Protein AF-A0A7K2YV51-F1 (afdb_monomer)

Foldseek 3Di:
DDDPDDDCVVVLVVVQVVLVVVVVVCVVVVVVVVVVVVVVLVVLLVPPDPVLSVVLVVLVVVLVLLLCCLVPQAQAQQLVVLEWAQFSPVLVSQQSVQLSVQSSPDPDDPVSPPDDGVCVVPPDNSVVRSVVRQVSCSHPRPDDRGHYDYQVCRQVNGVLVSLVVLLVVVVDALQVLLVVLVVDDDPVVLVSSLSNNVSRLLNLLVVLVQWGWHQDSNPGIFIAGPVRDTDPVVVLSCCCRVVVDNPVVCVVCVVSPHHHDADQDPVRDGD

Nearest PDB structures (foldseek):
  8e73-assembly1_2M  TM=2.196E-01  e=4.721E+00  Vigna radiata

Mean predicted aligned error: 14.04 Å

Solvent-accessible surface area (backbone atoms only — not comparable to full-atom values): 15274 Å² total; per-residue (Å²): 134,85,81,72,89,73,86,61,64,65,63,54,52,52,50,36,53,49,48,52,48,47,49,56,67,23,48,63,46,46,54,43,43,50,48,49,47,50,48,48,51,46,63,64,33,66,84,41,58,76,68,62,33,50,54,55,52,52,49,54,49,49,44,50,51,50,51,52,45,44,46,63,56,47,39,46,61,23,24,78,71,43,26,29,53,41,57,70,52,50,47,58,47,44,30,50,53,43,50,56,54,48,68,73,73,53,98,51,81,84,70,70,76,77,62,81,51,62,40,72,68,41,92,49,54,65,64,50,19,32,47,51,23,52,49,50,43,58,69,71,38,67,84,71,88,49,43,75,37,51,77,91,50,34,26,72,73,33,50,46,53,50,28,50,52,46,22,57,76,65,70,55,53,68,67,52,45,58,54,49,54,78,70,61,89,50,77,74,59,48,57,59,48,43,56,35,44,49,18,34,49,50,48,56,43,41,74,60,70,58,34,42,65,37,78,38,94,89,80,22,77,37,44,20,41,90,86,65,52,71,53,72,55,66,62,36,43,48,34,30,60,79,69,65,45,43,62,68,38,48,55,52,37,46,74,66,70,44,88,66,79,77,70,65,43,98,82,70,48,74,128

Secondary structure (DSSP, 8-state):
---PPP--HHHHHHHHHHHHHHHHHTHHHHHHHHHHHHHHHHHHHTTS-HHHHHHHHHHHHHHHHHHHHIIIIIIHHHHHTTEEES---HHHHHHHHHHHHHHTT-SSGGGTTSSPPGGGG-SSHHHHHHHHHHHHHHHH--SSPPEEE-TTTHIIIIIHHHHHHHHHHHT--HHHHHHHHTT---HHHHHHHHHHHHHHHHHHHHHTTSEEEEEETTTEEEEEETT-PEE-HHHHHHHHHTS---HHHHHHHHHTT---PPP--TTS---

pLDDT: mean 70.41, std 18.39, range [34.16, 96.19]

Structure (mmCIF, N/CA/C/O backbone):
data_AF-A0A7K2YV51-F1
#
_entry.id   AF-A0A7K2YV51-F1
#
loop_
_atom_site.group_PDB
_atom_site.id
_atom_site.type_symbol
_atom_site.label_atom_id
_atom_site.label_alt_id
_atom_site.label_com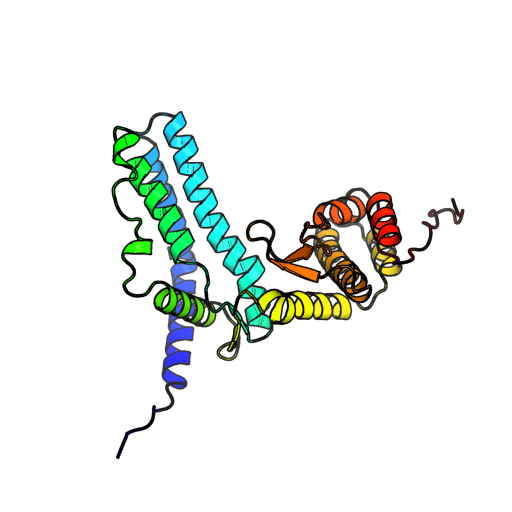p_id
_atom_site.label_asym_id
_atom_site.label_entity_id
_atom_site.label_seq_id
_atom_site.pdbx_PDB_ins_code
_atom_site.Cartn_x
_atom_site.Cartn_y
_atom_site.Cartn_z
_atom_site.occupancy
_atom_site.B_iso_or_equiv
_atom_site.auth_seq_id
_atom_site.auth_comp_id
_atom_site.auth_asym_id
_atom_site.auth_atom_id
_atom_site.pdbx_PDB_model_num
ATOM 1 N N . ARG A 1 1 ? 11.588 -36.076 -29.081 1.00 35.84 1 ARG A N 1
ATOM 2 C CA . ARG A 1 1 ? 11.799 -36.007 -27.614 1.00 35.84 1 ARG A CA 1
ATOM 3 C C . ARG A 1 1 ? 12.065 -34.548 -27.272 1.00 35.84 1 ARG A C 1
ATOM 5 O O . ARG A 1 1 ? 13.150 -34.080 -27.584 1.00 35.84 1 ARG A O 1
ATOM 12 N N . SER A 1 2 ? 11.070 -33.819 -26.761 1.00 34.16 2 SER A N 1
ATOM 13 C CA . SER A 1 2 ? 11.296 -32.465 -26.249 1.00 34.16 2 SER A CA 1
ATOM 14 C C . SER A 1 2 ? 12.070 -32.572 -24.935 1.00 34.16 2 SER A C 1
ATOM 16 O O . SER A 1 2 ? 11.749 -33.392 -24.074 1.00 34.16 2 SER A O 1
ATOM 18 N N . LEU A 1 3 ? 13.144 -31.799 -24.819 1.00 41.19 3 LEU A N 1
ATOM 19 C CA . LEU A 1 3 ? 13.847 -31.602 -23.560 1.00 41.19 3 LEU A CA 1
ATOM 20 C C . LEU A 1 3 ? 13.002 -30.613 -22.752 1.00 41.19 3 LEU A C 1
ATOM 22 O O . LEU A 1 3 ? 12.882 -29.450 -23.130 1.00 41.19 3 LEU A O 1
ATOM 26 N N . GLY A 1 4 ? 12.345 -31.095 -21.696 1.00 43.78 4 GLY A N 1
ATOM 27 C CA . GLY A 1 4 ? 11.641 -30.232 -20.748 1.00 43.78 4 GLY A CA 1
ATOM 28 C C . GLY A 1 4 ? 12.613 -29.285 -20.024 1.00 43.78 4 GLY A C 1
ATOM 29 O O . GLY A 1 4 ? 13.813 -29.569 -19.967 1.00 43.78 4 GLY A O 1
ATOM 30 N N . PRO A 1 5 ? 12.127 -28.160 -19.472 1.00 44.25 5 PRO A N 1
ATOM 31 C CA . PRO A 1 5 ? 12.981 -27.184 -18.808 1.00 44.25 5 PRO A CA 1
ATOM 32 C C . PRO A 1 5 ? 13.685 -27.802 -17.589 1.00 44.25 5 PRO A C 1
ATOM 34 O O . PRO A 1 5 ? 13.054 -28.296 -16.656 1.00 44.25 5 PRO A O 1
ATOM 37 N N . VAL A 1 6 ? 15.018 -27.764 -17.617 1.00 51.25 6 VAL A N 1
ATOM 38 C CA . VAL A 1 6 ? 15.919 -28.194 -16.536 1.00 51.25 6 VAL A CA 1
ATOM 39 C C . VAL A 1 6 ? 15.762 -27.245 -15.331 1.00 51.25 6 VAL A C 1
ATOM 41 O O . VAL A 1 6 ? 15.610 -26.036 -15.525 1.00 51.25 6 VAL A O 1
ATOM 44 N N . PRO A 1 7 ? 15.799 -27.726 -14.073 1.00 43.78 7 PRO A N 1
ATOM 45 C CA . PRO A 1 7 ? 15.551 -26.880 -12.908 1.00 43.78 7 PRO A CA 1
ATOM 46 C C . PRO A 1 7 ? 16.703 -25.884 -12.659 1.00 43.78 7 PRO A C 1
ATOM 48 O O . PRO A 1 7 ? 17.713 -26.217 -12.049 1.00 43.78 7 PRO A O 1
ATOM 51 N N . LEU A 1 8 ? 16.513 -24.616 -13.045 1.00 45.62 8 LEU A N 1
ATOM 52 C CA . LEU A 1 8 ? 17.444 -23.479 -12.855 1.00 45.62 8 LEU A CA 1
ATOM 53 C C . LEU A 1 8 ? 17.578 -22.980 -11.395 1.00 45.62 8 LEU A C 1
ATOM 55 O O . LEU A 1 8 ? 18.049 -21.871 -11.136 1.00 45.62 8 LEU A O 1
ATOM 59 N N . ARG A 1 9 ? 17.155 -23.776 -10.408 1.00 45.72 9 ARG A N 1
ATOM 60 C CA . ARG A 1 9 ? 17.111 -23.382 -8.988 1.00 45.72 9 ARG A CA 1
ATOM 61 C C . ARG A 1 9 ? 18.477 -22.992 -8.382 1.00 45.72 9 ARG A C 1
ATOM 63 O O . ARG A 1 9 ? 18.494 -22.008 -7.643 1.00 45.72 9 ARG A O 1
ATOM 70 N N . PRO A 1 10 ? 19.610 -23.670 -8.668 1.00 40.84 10 PRO A N 1
ATOM 71 C CA . PRO A 1 10 ? 20.904 -23.259 -8.116 1.00 40.84 10 PRO A CA 1
ATOM 72 C C . PRO A 1 10 ? 21.454 -21.996 -8.796 1.00 40.84 10 PRO A C 1
ATOM 74 O O . PRO A 1 10 ? 21.959 -21.113 -8.107 1.00 40.84 10 PRO A O 1
ATOM 77 N N . ALA A 1 11 ? 21.257 -21.845 -10.112 1.00 45.78 11 ALA A N 1
ATOM 78 C CA . ALA A 1 11 ? 21.686 -20.663 -10.865 1.00 45.78 11 ALA A CA 1
ATOM 79 C C . ALA A 1 11 ? 20.990 -19.376 -10.384 1.00 45.78 11 ALA A C 1
ATOM 81 O O . ALA A 1 11 ? 21.639 -18.342 -10.259 1.00 45.78 11 ALA A O 1
ATOM 82 N N . ARG A 1 12 ? 19.700 -19.455 -10.015 1.00 46.69 12 ARG A N 1
ATOM 83 C CA . ARG A 1 12 ? 18.944 -18.324 -9.439 1.00 46.69 12 ARG A CA 1
ATOM 84 C C . ARG A 1 12 ? 19.373 -17.941 -8.016 1.00 46.69 12 ARG A C 1
ATOM 86 O O . ARG A 1 12 ? 19.283 -16.778 -7.640 1.00 46.69 12 ARG A O 1
ATOM 93 N N . ARG A 1 13 ? 19.834 -18.899 -7.202 1.00 50.28 13 ARG A N 1
ATOM 94 C CA . ARG A 1 13 ? 20.368 -18.605 -5.855 1.00 50.28 13 ARG A CA 1
ATOM 95 C C . ARG A 1 13 ? 21.738 -17.942 -5.931 1.00 50.28 13 ARG A C 1
ATOM 97 O O . ARG A 1 13 ? 21.979 -16.983 -5.207 1.00 50.28 13 ARG A O 1
ATOM 104 N N . VAL A 1 14 ? 22.593 -18.420 -6.836 1.00 50.25 14 VAL A N 1
ATOM 105 C CA . VAL A 1 14 ? 23.898 -17.808 -7.115 1.00 50.25 14 VAL A CA 1
ATOM 106 C C . VAL A 1 14 ? 23.714 -16.406 -7.694 1.00 50.25 14 VAL A C 1
ATOM 108 O O . VAL A 1 14 ? 24.365 -15.484 -7.220 1.00 50.25 14 VAL A O 1
ATOM 111 N N . SER A 1 15 ? 22.766 -16.199 -8.617 1.00 57.53 15 SER A N 1
ATOM 112 C CA . SER A 1 15 ? 22.478 -14.865 -9.158 1.00 57.53 15 SER A CA 1
ATOM 113 C C . SER A 1 15 ? 21.892 -13.914 -8.116 1.00 57.53 15 SER A C 1
ATOM 115 O O . SER A 1 15 ? 22.217 -12.738 -8.141 1.00 57.53 15 SER A O 1
ATOM 117 N N . ARG A 1 16 ? 21.066 -14.396 -7.177 1.00 52.44 16 ARG A N 1
ATOM 118 C CA . ARG A 1 16 ? 20.508 -13.576 -6.091 1.00 52.44 16 ARG A CA 1
ATOM 119 C C . ARG A 1 16 ? 21.551 -13.195 -5.045 1.00 52.44 16 ARG A C 1
ATOM 121 O O . ARG A 1 16 ? 21.584 -12.047 -4.624 1.00 52.44 16 ARG A O 1
ATOM 128 N N . ALA A 1 17 ? 22.400 -14.135 -4.632 1.00 56.84 17 ALA A N 1
ATOM 129 C CA . ALA A 1 17 ? 23.511 -13.841 -3.731 1.00 56.84 17 ALA A CA 1
ATOM 130 C C . ALA A 1 17 ? 24.497 -12.873 -4.396 1.00 56.84 17 ALA A C 1
ATOM 132 O O . ALA A 1 17 ? 24.872 -11.885 -3.782 1.00 56.84 17 ALA A O 1
ATOM 133 N N . PHE A 1 18 ? 24.819 -13.091 -5.673 1.00 56.78 18 PHE A N 1
ATOM 134 C CA . PHE A 1 18 ? 25.661 -12.198 -6.464 1.00 56.78 18 PHE A CA 1
ATOM 135 C C . PHE A 1 18 ? 25.018 -10.824 -6.693 1.00 56.78 18 PHE A C 1
ATOM 137 O O . PHE A 1 18 ? 25.710 -9.826 -6.580 1.00 56.78 18 PHE A O 1
ATOM 144 N N . ALA A 1 19 ? 23.706 -10.737 -6.933 1.00 54.66 19 ALA A N 1
ATOM 145 C CA . ALA A 1 19 ? 22.983 -9.471 -7.069 1.00 54.66 19 ALA A CA 1
ATOM 146 C C . ALA A 1 19 ? 22.858 -8.723 -5.736 1.00 54.66 19 ALA A C 1
ATOM 148 O O . ALA A 1 19 ? 23.056 -7.521 -5.722 1.00 54.66 19 ALA A O 1
ATOM 149 N N . ARG A 1 20 ? 22.602 -9.401 -4.606 1.00 56.69 20 ARG A N 1
ATOM 150 C CA . ARG A 1 20 ? 22.621 -8.777 -3.266 1.00 56.69 20 ARG A CA 1
ATOM 151 C C . ARG A 1 20 ? 24.028 -8.384 -2.837 1.00 56.69 20 ARG A C 1
ATOM 153 O O . ARG A 1 20 ? 24.190 -7.392 -2.144 1.00 56.69 20 ARG A O 1
ATOM 160 N N . GLN A 1 21 ? 25.040 -9.139 -3.249 1.00 58.88 21 GLN A N 1
ATOM 161 C CA . GLN A 1 21 ? 26.439 -8.825 -2.989 1.00 58.88 21 GLN A CA 1
ATOM 162 C C . GLN A 1 21 ? 26.922 -7.685 -3.885 1.00 58.88 21 GLN A C 1
ATOM 164 O O . GLN A 1 21 ? 27.603 -6.804 -3.385 1.00 58.88 21 GLN A O 1
ATOM 169 N N . LEU A 1 22 ? 26.510 -7.632 -5.155 1.00 53.19 22 LEU A N 1
ATOM 170 C CA . LEU A 1 22 ? 26.688 -6.464 -6.013 1.00 53.19 22 LEU A CA 1
ATOM 171 C C . LEU A 1 22 ? 25.931 -5.273 -5.446 1.00 53.19 22 LEU A C 1
ATOM 173 O O . LEU A 1 22 ? 26.554 -4.251 -5.281 1.00 53.19 22 LEU A O 1
ATOM 177 N N . LEU A 1 23 ? 24.664 -5.397 -5.047 1.00 54.06 23 LEU A N 1
ATOM 178 C CA . LEU A 1 23 ? 23.907 -4.315 -4.410 1.00 54.06 23 LEU A CA 1
ATOM 179 C C . LEU A 1 23 ? 24.502 -3.894 -3.069 1.00 54.06 23 LEU A C 1
ATOM 181 O O . LEU A 1 23 ? 24.442 -2.721 -2.767 1.00 54.06 23 LEU A O 1
ATOM 185 N N . GLY A 1 24 ? 25.117 -4.799 -2.304 1.00 56.28 24 GLY A N 1
ATOM 186 C CA . GLY A 1 24 ? 25.856 -4.508 -1.070 1.00 56.28 24 GLY A CA 1
ATOM 187 C C . GLY A 1 24 ? 27.189 -3.795 -1.324 1.00 56.28 24 GLY A C 1
ATOM 188 O O . GLY A 1 24 ? 27.501 -2.804 -0.671 1.00 56.28 24 GLY A O 1
ATOM 189 N N . LEU A 1 25 ? 27.952 -4.243 -2.326 1.00 48.34 25 LEU A N 1
ATOM 190 C CA . LEU A 1 25 ? 29.148 -3.559 -2.847 1.00 48.34 25 LEU A CA 1
ATOM 191 C C . LEU A 1 25 ? 28.785 -2.243 -3.552 1.00 48.34 25 LEU A C 1
ATOM 193 O O . LEU A 1 25 ? 29.591 -1.314 -3.635 1.00 48.34 25 LEU A O 1
ATOM 197 N N . CYS A 1 26 ? 27.545 -2.160 -4.015 1.00 41.69 26 CYS A N 1
ATOM 198 C CA . CYS A 1 26 ? 26.887 -0.999 -4.552 1.00 41.69 26 CYS A CA 1
ATOM 199 C C . CYS A 1 26 ? 26.001 -0.310 -3.517 1.00 41.69 26 CYS A C 1
ATOM 201 O O . CYS A 1 26 ? 25.264 0.553 -3.929 1.00 41.69 26 CYS A O 1
ATOM 203 N N . VAL A 1 27 ? 26.053 -0.572 -2.207 1.00 43.81 27 VAL A N 1
ATOM 204 C CA . VAL A 1 27 ? 25.430 0.378 -1.263 1.00 43.81 27 VAL A CA 1
ATOM 205 C C . VAL A 1 27 ? 26.270 1.649 -1.321 1.00 43.81 27 VAL A C 1
ATOM 207 O O . VAL A 1 27 ? 25.753 2.713 -1.625 1.00 43.81 27 VAL A O 1
ATOM 210 N N . GLY A 1 28 ? 27.599 1.489 -1.296 1.00 42.84 28 GLY A N 1
ATOM 211 C CA . GLY A 1 28 ? 28.528 2.554 -1.659 1.00 42.84 28 GLY A CA 1
ATOM 212 C C . GLY A 1 28 ? 28.394 3.020 -3.115 1.00 42.84 28 GLY A C 1
ATOM 213 O O . GLY A 1 28 ? 28.482 4.214 -3.348 1.00 42.84 28 GLY A O 1
ATOM 214 N N . HIS A 1 29 ? 28.146 2.135 -4.099 1.00 38.91 29 HIS A N 1
ATOM 215 C CA . HIS A 1 29 ? 27.992 2.539 -5.515 1.00 38.91 29 HIS A CA 1
ATOM 216 C C . HIS A 1 29 ? 26.604 3.045 -5.923 1.00 38.91 29 HIS A C 1
ATOM 218 O O . HIS A 1 29 ? 26.527 3.671 -6.958 1.00 38.91 29 HIS A O 1
ATOM 224 N N . ALA A 1 30 ? 25.530 2.790 -5.185 1.00 38.88 30 ALA A N 1
ATOM 225 C CA . ALA A 1 30 ? 24.173 3.277 -5.418 1.00 38.88 30 ALA A CA 1
ATOM 226 C C . ALA A 1 30 ? 23.987 4.584 -4.664 1.00 38.88 30 ALA A C 1
ATOM 228 O O . ALA A 1 30 ? 23.423 5.491 -5.242 1.00 38.88 30 ALA A O 1
ATOM 229 N N . GLU A 1 31 ? 24.589 4.740 -3.481 1.00 40.84 31 GLU A N 1
ATOM 230 C CA . GLU A 1 31 ? 24.811 6.056 -2.878 1.00 40.84 31 GLU A CA 1
ATOM 231 C C . GLU A 1 31 ? 25.793 6.885 -3.719 1.00 40.84 31 GLU A C 1
ATOM 233 O O . GLU A 1 31 ? 25.566 8.072 -3.902 1.00 40.84 31 GLU A O 1
ATOM 238 N N . LEU A 1 32 ? 26.856 6.299 -4.300 1.00 38.66 32 LEU A N 1
ATOM 239 C CA . LEU A 1 32 ? 27.701 6.995 -5.285 1.00 38.66 32 LEU A CA 1
ATOM 240 C C . LEU A 1 32 ? 26.980 7.192 -6.617 1.00 38.66 32 LEU A C 1
ATOM 242 O O . LEU A 1 32 ? 27.223 8.201 -7.242 1.00 38.66 32 LEU A O 1
ATOM 246 N N . MET A 1 33 ? 26.111 6.297 -7.085 1.00 39.38 33 MET A N 1
ATOM 247 C CA . MET A 1 33 ? 25.368 6.486 -8.336 1.00 39.38 33 MET A CA 1
ATOM 248 C C . MET A 1 33 ? 24.275 7.526 -8.126 1.00 39.38 33 MET A C 1
ATOM 250 O O . MET A 1 33 ? 24.114 8.375 -8.979 1.00 39.38 33 MET A O 1
ATOM 254 N N . GLU A 1 34 ? 23.591 7.544 -6.985 1.00 41.81 34 GLU A N 1
ATOM 255 C CA . GLU A 1 34 ? 22.703 8.627 -6.560 1.00 41.81 34 GLU A CA 1
ATOM 256 C C . GLU A 1 34 ? 23.473 9.923 -6.394 1.00 41.81 34 GLU A C 1
ATOM 258 O O . GLU A 1 34 ? 23.020 10.949 -6.880 1.00 41.81 34 GLU A O 1
ATOM 263 N N . ARG A 1 35 ? 24.660 9.898 -5.782 1.00 42.78 35 ARG A N 1
ATOM 264 C CA . ARG A 1 35 ? 25.510 11.079 -5.628 1.00 42.78 35 ARG A CA 1
ATOM 265 C C . ARG A 1 35 ? 26.063 11.566 -6.962 1.00 42.78 35 ARG A C 1
ATOM 267 O O . ARG A 1 35 ? 26.062 12.764 -7.172 1.00 42.78 35 ARG A O 1
ATOM 274 N N . GLU A 1 36 ? 26.481 10.696 -7.873 1.00 41.72 36 GLU A N 1
ATOM 275 C CA . GLU A 1 36 ? 27.013 11.036 -9.202 1.00 41.72 36 GLU A CA 1
ATOM 276 C C . GLU A 1 36 ? 25.891 11.378 -10.194 1.00 41.72 36 GLU A C 1
ATOM 278 O O . GLU A 1 36 ? 26.077 12.240 -11.045 1.00 41.72 36 GLU A O 1
ATOM 283 N N . ILE A 1 37 ? 24.694 10.794 -10.063 1.00 44.53 37 ILE A N 1
ATOM 284 C CA . ILE A 1 37 ? 23.481 11.215 -10.781 1.00 44.53 37 ILE A CA 1
ATOM 285 C C . ILE A 1 37 ? 22.991 12.547 -10.222 1.00 44.53 37 ILE A C 1
ATOM 287 O O . ILE A 1 37 ? 22.618 13.402 -11.011 1.00 44.53 37 ILE A O 1
ATOM 291 N N . ALA A 1 38 ? 23.024 12.775 -8.907 1.00 43.84 38 ALA A N 1
ATOM 292 C CA . ALA A 1 38 ? 22.672 14.056 -8.296 1.00 43.84 38 ALA A CA 1
ATOM 293 C C . ALA A 1 38 ? 23.704 15.137 -8.637 1.00 43.84 38 ALA A C 1
ATOM 295 O O . ALA A 1 38 ? 23.319 16.253 -8.964 1.00 43.84 38 ALA A O 1
ATOM 296 N N . VAL A 1 39 ? 25.001 14.813 -8.643 1.00 44.72 39 VAL A N 1
ATOM 297 C CA . VAL A 1 39 ? 26.091 15.697 -9.087 1.00 44.72 39 VAL A CA 1
ATOM 298 C C . VAL A 1 39 ? 26.003 15.943 -10.589 1.00 44.72 39 VAL A C 1
ATOM 300 O O . VAL A 1 39 ? 26.134 17.085 -11.012 1.00 44.72 39 VAL A O 1
ATOM 303 N N . GLY A 1 40 ? 25.716 14.926 -11.401 1.00 44.62 40 GLY A N 1
ATOM 304 C CA . GLY A 1 40 ? 25.517 15.048 -12.844 1.00 44.62 40 GLY A CA 1
ATOM 305 C C . GLY A 1 40 ? 24.255 15.836 -13.195 1.00 44.62 40 GLY A C 1
ATOM 306 O O . GLY A 1 40 ? 24.293 16.713 -14.052 1.00 44.62 40 GLY A O 1
ATOM 307 N N . ALA A 1 41 ? 23.147 15.600 -12.495 1.00 45.41 41 ALA A N 1
ATOM 308 C CA . ALA A 1 41 ? 21.907 16.355 -12.630 1.00 45.41 41 ALA A CA 1
ATOM 309 C C . ALA A 1 41 ? 22.089 17.802 -12.158 1.00 45.41 41 ALA A C 1
ATOM 311 O O . ALA A 1 41 ? 21.670 18.707 -12.871 1.00 45.41 41 ALA A O 1
ATOM 312 N N . ALA A 1 42 ? 22.782 18.041 -11.039 1.00 43.09 42 ALA A N 1
ATOM 313 C CA . ALA A 1 42 ? 23.119 19.381 -10.564 1.00 43.09 42 ALA A CA 1
ATOM 314 C C . ALA A 1 42 ? 24.069 20.103 -11.533 1.00 43.09 42 ALA A C 1
ATOM 316 O O . ALA A 1 42 ? 23.818 21.253 -11.877 1.00 43.09 42 ALA A O 1
ATOM 317 N N . ALA A 1 43 ? 25.104 19.435 -12.051 1.00 46.94 43 ALA A N 1
ATOM 318 C CA . ALA A 1 43 ? 26.033 19.982 -13.043 1.00 46.94 43 ALA A CA 1
ATOM 319 C C . ALA A 1 43 ? 25.343 20.337 -14.367 1.00 46.94 43 ALA A C 1
ATOM 321 O O . ALA A 1 43 ? 25.684 21.344 -14.982 1.00 46.94 43 ALA A O 1
ATOM 322 N N . LEU A 1 44 ? 24.340 19.554 -14.776 1.00 48.72 44 LEU A N 1
ATOM 323 C CA . LEU A 1 44 ? 23.498 19.831 -15.943 1.00 48.72 44 LEU A CA 1
ATOM 324 C C . LEU A 1 44 ? 22.413 20.882 -15.667 1.00 48.72 44 LEU A C 1
ATOM 326 O O . LEU A 1 44 ? 21.915 21.492 -16.608 1.00 48.72 44 LEU A O 1
ATOM 330 N N . ALA A 1 45 ? 22.060 21.118 -14.401 1.00 45.50 45 ALA A N 1
ATOM 331 C CA . ALA A 1 45 ? 21.056 22.099 -13.996 1.00 45.50 45 ALA A CA 1
ATOM 332 C C . ALA A 1 45 ? 21.653 23.475 -13.625 1.00 45.50 45 ALA A C 1
ATOM 334 O O . ALA A 1 45 ? 20.950 24.484 -13.679 1.00 45.50 45 ALA A O 1
ATOM 335 N N . ILE A 1 46 ? 22.952 23.544 -13.302 1.00 51.88 46 ILE A N 1
ATOM 336 C CA . ILE A 1 46 ? 23.729 24.785 -13.121 1.00 51.88 46 ILE A CA 1
ATOM 337 C C . ILE A 1 46 ? 23.680 25.714 -14.354 1.00 51.88 46 ILE A C 1
ATOM 339 O O . ILE A 1 46 ? 23.486 26.913 -14.145 1.00 51.88 46 ILE A O 1
ATOM 343 N N . PRO A 1 47 ? 23.806 25.232 -15.611 1.00 55.81 47 PRO A N 1
ATOM 344 C CA . PRO A 1 47 ? 23.684 26.084 -16.798 1.00 55.81 47 PRO A CA 1
ATOM 345 C C . PRO A 1 47 ? 22.239 26.465 -17.167 1.00 55.81 47 PRO A C 1
ATOM 347 O O . PRO A 1 47 ? 22.058 27.285 -18.062 1.00 55.81 47 PRO A O 1
ATOM 350 N N . LEU A 1 48 ? 21.217 25.910 -16.501 1.00 53.88 48 LEU A N 1
ATOM 351 C CA . LEU A 1 48 ? 19.814 26.270 -16.737 1.00 53.88 48 LEU A CA 1
ATOM 352 C C . LEU A 1 48 ? 19.433 27.549 -15.985 1.00 53.88 48 LEU A C 1
ATOM 354 O O . LEU A 1 48 ? 19.916 27.797 -14.870 1.00 53.88 48 LEU A O 1
ATOM 358 N N . GLU A 1 49 ? 18.508 28.316 -16.565 1.00 64.62 49 GLU A N 1
ATOM 359 C CA . GLU A 1 49 ? 17.843 29.420 -15.874 1.00 64.62 49 GLU A CA 1
ATOM 360 C C . GLU A 1 49 ? 17.191 28.930 -14.562 1.00 64.62 49 GLU A C 1
ATOM 362 O O . GLU A 1 49 ? 16.744 27.779 -14.486 1.00 64.62 49 GLU A O 1
ATOM 367 N N . PRO A 1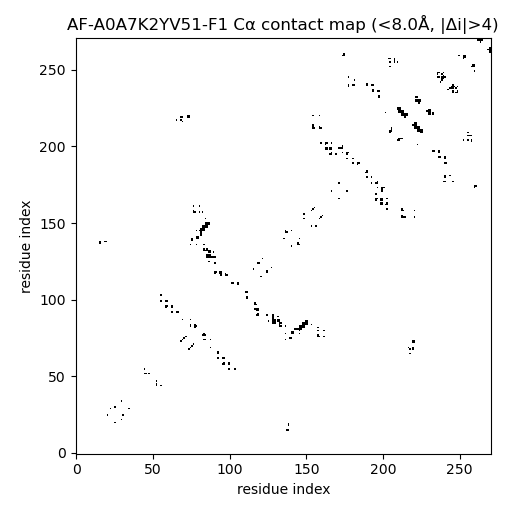 50 ? 17.132 29.769 -13.509 1.00 63.03 50 PRO A N 1
ATOM 368 C CA . PRO A 1 50 ? 16.688 29.350 -12.176 1.00 63.03 50 PRO A CA 1
ATOM 369 C C . PRO A 1 50 ? 15.311 28.666 -12.130 1.00 63.03 50 PRO A C 1
ATOM 371 O O . PRO A 1 50 ? 15.119 27.746 -11.337 1.00 63.03 50 PRO A O 1
ATOM 374 N N . GLU A 1 51 ? 14.376 29.070 -12.991 1.00 59.19 51 GLU A N 1
ATOM 375 C CA . GLU A 1 51 ? 13.020 28.506 -13.055 1.00 59.19 51 GLU A CA 1
ATOM 376 C C . GLU A 1 51 ? 13.010 27.105 -13.690 1.00 59.19 51 GLU A C 1
ATOM 378 O O . GLU A 1 51 ? 12.454 26.166 -13.122 1.00 59.19 51 GLU A O 1
ATOM 383 N N . LEU A 1 52 ? 13.736 26.912 -14.797 1.00 50.75 52 LEU A N 1
ATOM 384 C CA . LEU A 1 52 ? 13.899 25.605 -15.453 1.00 50.75 52 LEU A CA 1
ATOM 385 C C . LEU A 1 52 ? 14.659 24.607 -14.569 1.00 50.75 52 LEU A C 1
ATOM 387 O O . LEU A 1 52 ? 14.381 23.407 -14.581 1.00 50.75 52 LEU A O 1
ATOM 391 N N . ARG A 1 53 ? 15.593 25.108 -13.755 1.00 55.44 53 ARG A N 1
ATOM 392 C CA . ARG A 1 53 ? 16.294 24.322 -12.735 1.00 55.44 53 ARG A CA 1
ATOM 393 C C . ARG A 1 53 ? 15.344 23.812 -11.651 1.00 55.44 53 ARG A C 1
ATOM 395 O O . ARG A 1 53 ? 15.513 22.680 -11.204 1.00 55.44 53 ARG A O 1
ATOM 402 N N . ALA A 1 54 ? 14.378 24.613 -11.209 1.00 59.22 54 ALA A N 1
ATOM 403 C CA . ALA A 1 54 ? 13.408 24.198 -10.197 1.00 59.22 54 ALA A CA 1
ATOM 404 C C . ALA A 1 54 ? 12.478 23.099 -10.737 1.00 59.22 54 ALA A C 1
ATOM 406 O O . ALA A 1 54 ? 12.353 22.045 -10.114 1.00 59.22 54 ALA A O 1
ATOM 407 N N . THR A 1 55 ? 11.936 23.286 -11.944 1.00 54.38 55 THR A N 1
ATOM 408 C CA . THR A 1 55 ? 11.082 22.287 -12.605 1.00 54.38 55 THR A CA 1
ATOM 409 C C . THR A 1 55 ? 11.829 20.977 -12.872 1.00 54.38 55 THR A C 1
ATOM 411 O O . THR A 1 55 ? 11.297 19.899 -12.625 1.00 54.38 55 THR A O 1
ATOM 414 N N . ALA A 1 56 ? 13.092 21.036 -13.309 1.00 53.06 56 ALA A N 1
ATOM 415 C CA . ALA A 1 56 ? 13.895 19.835 -13.544 1.00 53.06 56 ALA A CA 1
ATOM 416 C C . ALA A 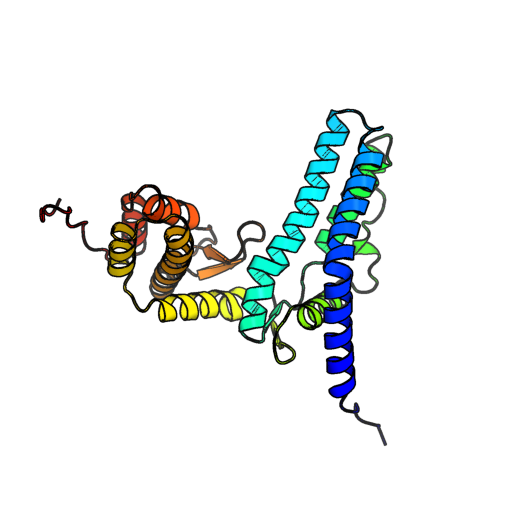1 56 ? 14.147 19.019 -12.260 1.00 53.06 56 ALA A C 1
ATOM 418 O O . ALA A 1 56 ? 14.126 17.788 -12.304 1.00 53.06 56 ALA A O 1
ATOM 419 N N . HIS A 1 57 ? 14.369 19.684 -11.121 1.00 57.25 57 HIS A N 1
ATOM 420 C CA . HIS A 1 57 ? 14.507 18.999 -9.832 1.00 57.25 57 HIS A CA 1
ATOM 421 C C . HIS A 1 57 ? 13.188 18.374 -9.367 1.00 57.25 57 HIS A C 1
ATOM 423 O O . HIS A 1 57 ? 13.196 17.253 -8.861 1.00 57.25 57 HIS A O 1
ATOM 429 N N . GLU A 1 58 ? 12.065 19.061 -9.574 1.00 60.38 58 GLU A N 1
ATOM 430 C CA . GLU A 1 58 ? 10.737 18.561 -9.214 1.00 60.38 58 GLU A CA 1
ATOM 431 C C . GLU A 1 58 ? 10.394 17.268 -9.969 1.00 60.38 58 GLU A C 1
ATOM 433 O O . GLU A 1 58 ? 9.991 16.281 -9.357 1.00 60.38 58 GLU A O 1
ATOM 438 N N . GLN A 1 59 ? 10.644 17.217 -11.280 1.00 57.00 59 GLN A N 1
ATOM 439 C CA . GLN A 1 59 ? 10.308 16.046 -12.097 1.00 57.00 59 GLN A CA 1
ATOM 440 C C . GLN A 1 59 ? 11.176 14.812 -11.790 1.00 57.00 59 GLN A C 1
ATOM 442 O O . GLN A 1 59 ? 10.665 13.693 -11.717 1.00 57.00 59 GLN A O 1
ATOM 447 N N . VAL A 1 60 ? 12.479 14.997 -11.541 1.00 55.69 60 VAL A N 1
ATOM 448 C CA . VAL A 1 60 ? 13.369 13.902 -11.103 1.00 55.69 60 VAL A CA 1
ATOM 449 C C . VAL A 1 60 ? 12.965 13.397 -9.717 1.00 55.69 60 VAL A C 1
ATOM 451 O O . VAL A 1 60 ? 12.930 12.187 -9.490 1.00 55.69 60 VAL A O 1
ATOM 454 N N . GLY A 1 61 ? 12.606 14.314 -8.813 1.00 59.28 61 GLY A N 1
ATOM 455 C CA . GLY A 1 61 ? 12.080 13.977 -7.494 1.00 59.28 61 GLY A CA 1
ATOM 456 C C . GLY A 1 61 ? 10.796 13.151 -7.574 1.00 59.28 61 GLY A C 1
ATOM 457 O O . GLY A 1 61 ? 10.682 12.147 -6.878 1.00 59.28 61 GLY A O 1
ATOM 458 N N . LEU A 1 62 ? 9.866 13.511 -8.465 1.00 59.38 62 LEU A N 1
ATOM 459 C CA . LEU A 1 62 ? 8.617 12.772 -8.684 1.00 59.38 62 LEU A CA 1
ATOM 460 C C . LEU A 1 62 ? 8.852 11.369 -9.262 1.00 59.38 62 LEU A C 1
ATOM 462 O O . LEU A 1 62 ? 8.245 10.413 -8.786 1.00 59.38 62 LEU A O 1
ATOM 466 N N . ALA A 1 63 ? 9.749 11.215 -10.241 1.00 57.12 63 ALA A N 1
ATOM 467 C CA . ALA A 1 63 ? 10.068 9.907 -10.821 1.00 57.12 63 ALA A CA 1
ATOM 468 C C . ALA A 1 63 ? 10.736 8.962 -9.803 1.00 57.12 63 ALA A C 1
ATOM 470 O O . ALA A 1 63 ? 10.386 7.782 -9.728 1.00 57.12 63 ALA A O 1
ATOM 471 N N . TYR A 1 64 ? 11.661 9.484 -8.989 1.00 62.50 64 TYR A N 1
ATOM 472 C CA . TYR A 1 64 ? 12.314 8.715 -7.929 1.00 62.50 64 TYR A CA 1
ATOM 473 C C . TYR A 1 64 ? 11.341 8.375 -6.794 1.00 62.50 64 TYR A C 1
ATOM 475 O O . TYR A 1 64 ? 11.257 7.221 -6.379 1.00 62.50 64 TYR A O 1
ATOM 483 N N . ALA A 1 65 ? 10.540 9.349 -6.348 1.00 61.31 65 ALA A N 1
ATOM 484 C CA . ALA A 1 65 ? 9.488 9.121 -5.362 1.00 61.31 65 ALA A CA 1
ATOM 485 C C . ALA A 1 65 ? 8.452 8.103 -5.861 1.00 61.31 65 ALA A C 1
ATOM 487 O O . ALA A 1 65 ? 7.944 7.322 -5.063 1.00 61.31 65 ALA A O 1
ATOM 488 N N . GLY A 1 66 ? 8.169 8.073 -7.168 1.00 67.50 66 GLY A N 1
ATOM 489 C CA . GLY A 1 66 ? 7.319 7.067 -7.798 1.00 67.50 66 GLY A CA 1
ATOM 490 C C . GLY A 1 66 ? 7.875 5.650 -7.640 1.00 67.50 66 GLY A C 1
ATOM 491 O O . GLY A 1 66 ? 7.157 4.772 -7.166 1.00 67.50 66 GLY A O 1
ATOM 492 N N . TRP A 1 67 ? 9.157 5.426 -7.961 1.00 73.69 67 TRP A N 1
ATOM 493 C CA . TRP A 1 67 ? 9.803 4.118 -7.771 1.00 73.69 67 TRP A CA 1
ATOM 494 C C . TRP A 1 67 ? 9.911 3.716 -6.301 1.00 73.69 67 TRP A C 1
ATOM 496 O O . TRP A 1 67 ? 9.557 2.587 -5.964 1.00 73.69 67 TRP A O 1
ATOM 506 N N . ASP A 1 68 ? 10.370 4.614 -5.428 1.00 73.94 68 ASP A N 1
ATOM 507 C CA . ASP A 1 68 ? 10.502 4.319 -3.998 1.00 73.94 68 ASP A CA 1
ATOM 508 C C . ASP A 1 68 ? 9.148 3.949 -3.383 1.00 73.94 68 ASP A C 1
ATOM 510 O O . ASP A 1 68 ? 9.016 2.908 -2.742 1.00 73.94 68 ASP A O 1
ATOM 514 N N . ARG A 1 69 ? 8.095 4.730 -3.650 1.00 73.88 69 ARG A N 1
ATOM 515 C CA . ARG A 1 69 ? 6.748 4.432 -3.143 1.00 73.88 69 ARG A CA 1
ATOM 516 C C . ARG A 1 69 ? 6.206 3.133 -3.705 1.00 73.88 69 ARG A C 1
ATOM 518 O O . ARG A 1 69 ? 5.632 2.350 -2.954 1.00 73.88 69 ARG A O 1
ATOM 525 N N . LEU A 1 70 ? 6.394 2.877 -4.995 1.00 78.94 70 LEU A N 1
ATOM 526 C CA . LEU A 1 70 ? 5.916 1.652 -5.621 1.00 78.94 70 LEU A CA 1
ATOM 527 C C . LEU A 1 70 ? 6.611 0.423 -5.024 1.00 78.94 70 LEU A C 1
ATOM 529 O O . LEU A 1 70 ? 5.941 -0.555 -4.692 1.00 78.94 70 LEU A O 1
ATOM 533 N N . LEU A 1 71 ? 7.927 0.476 -4.817 1.00 81.75 71 LEU A N 1
ATOM 534 C CA . LEU A 1 71 ? 8.673 -0.624 -4.208 1.00 81.75 71 LEU A CA 1
ATOM 535 C C . LEU A 1 71 ? 8.343 -0.779 -2.720 1.00 81.75 71 LEU A C 1
ATOM 537 O O . LEU A 1 71 ? 8.095 -1.893 -2.266 1.00 81.75 71 LEU A O 1
ATOM 541 N N . THR A 1 72 ? 8.289 0.319 -1.972 1.00 81.94 72 THR A N 1
ATOM 542 C CA . THR A 1 72 ? 8.157 0.306 -0.511 1.00 81.94 72 THR A CA 1
ATOM 543 C C . THR A 1 72 ? 6.709 0.130 -0.046 1.00 81.94 72 THR A C 1
ATOM 545 O O . THR A 1 72 ? 6.453 -0.647 0.872 1.00 81.94 72 THR A O 1
ATOM 548 N N . ARG A 1 73 ? 5.738 0.815 -0.665 1.00 82.94 73 ARG A N 1
ATOM 549 C CA . ARG A 1 73 ? 4.322 0.786 -0.245 1.00 82.94 73 ARG A CA 1
ATOM 550 C C . ARG A 1 73 ? 3.485 -0.282 -0.936 1.00 82.94 73 ARG A C 1
ATOM 552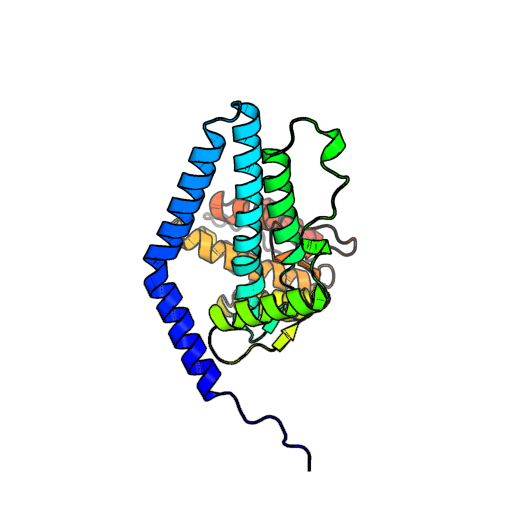 O O . ARG A 1 73 ? 2.463 -0.675 -0.379 1.00 82.94 73 ARG A O 1
ATOM 559 N N . LEU A 1 74 ? 3.881 -0.742 -2.124 1.00 86.00 74 LEU A N 1
ATOM 560 C CA . LEU A 1 74 ? 3.112 -1.729 -2.888 1.00 86.00 74 LEU A CA 1
ATOM 561 C C . LEU A 1 74 ? 3.895 -3.044 -3.033 1.00 86.00 74 LEU A C 1
ATOM 563 O O . LEU A 1 74 ? 3.511 -4.069 -2.476 1.00 86.00 74 LEU A O 1
ATOM 567 N N . ALA A 1 75 ? 5.050 -3.047 -3.690 1.00 87.12 75 ALA A N 1
ATOM 568 C CA . ALA A 1 75 ? 5.737 -4.300 -3.995 1.00 87.12 75 ALA A CA 1
ATOM 569 C C . ALA A 1 75 ? 6.236 -5.052 -2.742 1.00 87.12 75 ALA A C 1
ATOM 571 O O . ALA A 1 75 ? 6.030 -6.262 -2.631 1.00 87.12 75 ALA A O 1
ATOM 572 N N . ALA A 1 76 ? 6.831 -4.350 -1.773 1.00 88.44 76 ALA A N 1
ATOM 573 C CA . ALA A 1 76 ? 7.369 -4.958 -0.559 1.00 88.44 76 ALA A CA 1
ATOM 574 C C . ALA A 1 76 ? 6.308 -5.702 0.273 1.00 88.44 76 ALA A C 1
ATOM 576 O O . ALA A 1 76 ? 6.531 -6.881 0.566 1.00 88.44 76 ALA A O 1
ATOM 577 N N . PRO A 1 77 ? 5.135 -5.115 0.589 1.00 88.38 77 PRO A N 1
ATOM 578 C CA . PRO A 1 77 ? 4.046 -5.852 1.226 1.00 88.38 77 PRO A CA 1
ATOM 579 C C . PRO A 1 77 ? 3.629 -7.113 0.458 1.00 88.38 77 PRO A C 1
ATOM 581 O O . PRO A 1 77 ? 3.471 -8.172 1.068 1.00 88.38 77 PRO A O 1
ATOM 584 N N . ALA A 1 78 ? 3.522 -7.048 -0.873 1.00 90.06 78 ALA A N 1
ATOM 585 C CA . ALA A 1 78 ? 3.174 -8.211 -1.691 1.00 90.06 78 ALA A CA 1
ATOM 586 C C . ALA A 1 78 ? 4.192 -9.351 -1.536 1.00 90.06 78 ALA A C 1
ATOM 588 O O . ALA A 1 78 ? 3.810 -10.506 -1.328 1.00 90.06 78 ALA A O 1
ATOM 589 N N . TRP A 1 79 ? 5.488 -9.030 -1.557 1.00 92.38 79 TRP A N 1
ATOM 590 C CA . TRP A 1 79 ? 6.554 -10.023 -1.426 1.00 92.38 79 TRP A CA 1
ATOM 591 C C . TRP A 1 79 ? 6.518 -10.759 -0.089 1.00 92.38 79 TRP A C 1
ATOM 593 O O . TRP A 1 79 ? 6.781 -11.962 -0.060 1.00 92.38 79 TRP A O 1
ATOM 603 N N . THR A 1 80 ? 6.133 -10.085 1.003 1.00 90.06 80 THR A N 1
ATOM 604 C CA . THR A 1 80 ? 5.983 -10.739 2.319 1.00 90.06 80 THR A CA 1
ATOM 605 C C . THR A 1 80 ? 4.920 -11.840 2.316 1.00 90.06 80 THR A C 1
ATOM 607 O O . THR A 1 80 ? 5.027 -12.807 3.069 1.00 90.06 80 THR A O 1
ATOM 610 N N . LEU A 1 81 ? 3.934 -11.737 1.420 1.00 91.44 81 LEU A N 1
ATOM 611 C CA . LEU A 1 81 ? 2.882 -12.730 1.207 1.00 91.44 81 LEU A CA 1
ATOM 612 C C . LEU A 1 81 ? 3.224 -13.750 0.112 1.00 91.44 81 LEU A C 1
ATOM 614 O O . LEU A 1 81 ? 2.374 -14.554 -0.267 1.00 91.44 81 LEU A O 1
ATOM 618 N N . GLY A 1 82 ? 4.443 -13.717 -0.435 1.00 91.50 82 GLY A N 1
ATOM 619 C CA . GLY A 1 82 ? 4.814 -14.544 -1.581 1.00 91.50 82 GLY A CA 1
ATOM 620 C C . GLY A 1 82 ? 4.071 -14.158 -2.862 1.00 91.50 82 GLY A C 1
ATOM 621 O O . GLY A 1 82 ? 3.918 -14.998 -3.747 1.00 91.50 82 GLY A O 1
ATOM 622 N N . ARG A 1 83 ? 3.621 -12.902 -2.979 1.00 92.44 83 ARG A N 1
ATOM 623 C CA . ARG A 1 83 ? 3.011 -12.318 -4.183 1.00 92.44 83 ARG A CA 1
ATOM 624 C C . ARG A 1 83 ? 3.949 -11.293 -4.826 1.00 92.44 83 ARG A C 1
ATOM 626 O O . ARG A 1 83 ? 4.799 -10.727 -4.153 1.00 92.44 83 ARG A O 1
ATOM 633 N N . GLN A 1 84 ? 3.814 -11.039 -6.121 1.00 90.50 84 GLN A N 1
ATOM 634 C CA . GLN A 1 84 ? 4.469 -9.918 -6.808 1.00 90.50 84 GLN A CA 1
ATOM 635 C C . GLN A 1 84 ? 3.455 -9.250 -7.738 1.00 90.50 84 GLN A C 1
ATOM 637 O O . GLN A 1 84 ? 2.802 -9.981 -8.483 1.00 90.50 84 GLN A O 1
ATOM 642 N N . PRO A 1 85 ? 3.321 -7.913 -7.747 1.00 86.56 85 PRO A N 1
ATOM 643 C CA . PRO A 1 85 ? 2.603 -7.241 -8.824 1.00 86.56 85 PRO A CA 1
ATOM 644 C C . PRO A 1 85 ? 3.165 -7.711 -10.166 1.00 86.56 85 PRO A C 1
ATOM 646 O O . PRO A 1 85 ? 4.380 -7.849 -10.302 1.00 86.56 85 PRO A O 1
ATOM 649 N N . ASP A 1 86 ? 2.306 -8.017 -11.128 1.00 82.44 86 ASP A N 1
ATOM 650 C CA . ASP A 1 86 ? 2.727 -8.484 -12.451 1.00 82.44 86 ASP A CA 1
ATOM 651 C C . ASP A 1 86 ? 3.165 -7.349 -13.389 1.00 82.44 86 ASP A C 1
ATOM 653 O O . ASP A 1 86 ? 3.723 -7.621 -14.450 1.00 82.44 86 ASP A O 1
ATOM 657 N N . ALA A 1 87 ? 2.972 -6.098 -12.967 1.00 81.56 87 ALA A N 1
ATOM 658 C CA . ALA A 1 87 ? 3.307 -4.890 -13.705 1.00 81.56 87 ALA A CA 1
ATOM 659 C C . ALA A 1 87 ? 3.753 -3.768 -12.746 1.00 81.56 87 ALA A C 1
ATOM 661 O O . ALA A 1 87 ? 2.924 -3.090 -12.152 1.00 81.56 87 ALA A O 1
ATOM 662 N N . LEU A 1 88 ? 5.050 -3.518 -12.563 1.00 73.56 88 LEU A N 1
ATOM 663 C CA . LEU A 1 88 ? 5.533 -2.391 -11.746 1.00 73.56 88 LEU A CA 1
ATOM 664 C C . LEU A 1 88 ? 5.471 -1.041 -12.490 1.00 73.56 88 LEU A C 1
ATOM 666 O O . LEU A 1 88 ? 6.072 -0.069 -12.042 1.00 73.56 88 LEU A O 1
ATOM 670 N N . MET A 1 89 ? 4.734 -0.961 -13.604 1.00 67.88 89 MET A N 1
ATOM 671 C CA . MET A 1 89 ? 4.501 0.251 -14.392 1.00 67.88 89 MET A CA 1
ATOM 672 C C . MET A 1 89 ? 5.807 0.943 -14.808 1.00 67.88 89 MET A C 1
ATOM 674 O O . MET A 1 89 ? 5.880 2.171 -14.904 1.00 67.88 89 MET A O 1
ATOM 678 N N . ALA A 1 90 ? 6.842 0.159 -15.115 1.00 61.94 90 ALA A N 1
ATOM 679 C CA . ALA A 1 90 ? 8.154 0.638 -15.537 1.00 61.94 90 ALA A CA 1
ATOM 680 C C . ALA A 1 90 ? 8.050 1.571 -16.750 1.00 61.94 90 ALA A C 1
ATOM 682 O O . ALA A 1 90 ? 8.784 2.550 -16.842 1.00 61.94 90 ALA A O 1
ATOM 683 N N . GLY A 1 91 ? 7.083 1.324 -17.641 1.00 58.59 91 GLY A N 1
ATOM 684 C CA . GLY A 1 91 ? 6.770 2.199 -18.770 1.00 58.59 91 GLY A CA 1
ATOM 685 C C . GLY A 1 91 ? 6.382 3.624 -18.358 1.00 58.59 91 GLY A C 1
ATOM 686 O O . GLY A 1 91 ? 6.840 4.570 -18.992 1.00 58.59 91 GLY A O 1
ATOM 687 N N . VAL A 1 92 ? 5.609 3.799 -17.280 1.00 59.38 92 VAL A N 1
ATOM 688 C CA . VAL A 1 92 ? 5.225 5.125 -16.762 1.00 59.38 92 VAL A CA 1
ATOM 689 C C . VAL A 1 92 ? 6.450 5.843 -16.214 1.00 59.38 92 VAL A C 1
ATOM 691 O O . VAL A 1 92 ? 6.683 7.004 -16.546 1.00 59.38 92 VAL A O 1
ATOM 694 N N . VAL A 1 93 ? 7.290 5.151 -15.444 1.00 60.34 93 VAL A N 1
ATOM 695 C CA . VAL A 1 93 ? 8.477 5.797 -14.880 1.00 60.34 93 VAL A CA 1
ATOM 696 C C . VAL A 1 93 ? 9.532 6.097 -15.946 1.00 60.34 93 VAL A C 1
ATOM 698 O O . VAL A 1 93 ? 10.139 7.169 -15.933 1.00 60.34 93 VAL A O 1
ATOM 701 N N . CYS A 1 94 ? 9.710 5.213 -16.930 1.00 58.75 94 CYS A N 1
ATOM 702 C CA . CYS A 1 94 ? 10.519 5.487 -18.115 1.00 58.75 94 CYS A CA 1
ATOM 703 C C . CYS A 1 94 ? 9.973 6.681 -18.913 1.00 58.75 94 CYS A C 1
ATOM 705 O O . CYS A 1 94 ? 10.760 7.527 -19.333 1.00 58.75 94 CYS A O 1
ATOM 707 N N . ALA A 1 95 ? 8.652 6.793 -19.092 1.00 58.22 95 ALA A N 1
ATOM 708 C CA . ALA A 1 95 ? 8.031 7.920 -19.786 1.00 58.22 95 ALA A CA 1
ATOM 709 C C . ALA A 1 95 ? 8.243 9.247 -19.039 1.00 58.22 95 ALA A C 1
ATOM 711 O O . ALA A 1 95 ? 8.617 10.233 -19.669 1.00 58.22 95 ALA A O 1
ATOM 712 N N . LEU A 1 96 ? 8.094 9.266 -17.710 1.00 55.00 96 LEU A N 1
ATOM 713 C CA . LEU A 1 96 ? 8.370 10.442 -16.872 1.00 55.00 96 LEU A CA 1
ATOM 714 C C . LEU A 1 96 ? 9.854 10.838 -16.907 1.00 55.00 96 LEU A C 1
ATOM 716 O O . LEU A 1 96 ? 10.189 12.019 -17.000 1.00 55.00 96 LEU A O 1
ATOM 720 N N . THR A 1 97 ? 10.750 9.850 -16.900 1.00 59.69 97 THR A N 1
ATOM 721 C CA . THR A 1 97 ? 12.204 10.065 -16.976 1.00 59.69 97 THR A CA 1
ATOM 722 C C . THR A 1 97 ? 12.609 10.656 -18.331 1.00 59.69 97 THR A C 1
ATOM 724 O O . THR A 1 97 ? 13.436 11.565 -18.403 1.00 59.69 97 THR A O 1
ATOM 727 N N . GLU A 1 98 ? 11.999 10.183 -19.417 1.00 61.12 98 GLU A N 1
ATOM 728 C CA . GLU A 1 98 ? 12.293 10.642 -20.777 1.00 61.12 98 GLU A CA 1
ATOM 729 C C . GLU A 1 98 ? 11.616 11.968 -21.124 1.00 61.12 98 GLU A C 1
ATOM 731 O O . GLU A 1 98 ? 12.232 12.796 -21.790 1.00 61.12 98 GLU A O 1
ATOM 736 N N . LEU A 1 99 ? 10.421 12.243 -20.596 1.00 54.31 99 LEU A N 1
ATOM 737 C CA . LEU A 1 99 ? 9.818 13.578 -20.634 1.00 54.31 99 LEU A CA 1
ATOM 738 C C . LEU A 1 99 ? 10.730 14.601 -19.940 1.00 54.31 99 LEU A C 1
ATOM 740 O O . LEU A 1 99 ? 11.106 15.605 -20.543 1.00 54.31 99 LEU A O 1
ATOM 744 N N . SER A 1 100 ? 11.199 14.272 -18.732 1.00 55.41 100 SER A N 1
ATOM 745 C CA . SER A 1 100 ? 12.141 15.105 -17.969 1.00 55.41 100 SER A CA 1
ATOM 746 C C . SER A 1 100 ? 13.457 15.350 -18.717 1.00 55.41 100 SER A C 1
ATOM 748 O O . SER A 1 100 ? 14.051 16.425 -18.627 1.00 55.41 100 SER A O 1
ATOM 750 N N . ARG A 1 101 ? 13.940 14.354 -19.472 1.00 57.50 101 ARG A N 1
ATOM 751 C CA . ARG A 1 101 ? 15.141 14.473 -20.311 1.00 57.50 101 ARG A CA 1
ATOM 752 C C . ARG A 1 101 ? 14.905 15.336 -21.553 1.00 57.50 101 ARG A C 1
ATOM 754 O O . ARG A 1 101 ? 15.811 16.061 -21.952 1.00 57.50 101 ARG A O 1
ATOM 761 N N . ARG A 1 102 ? 13.734 15.252 -22.183 1.00 57.06 102 ARG A N 1
ATOM 762 C CA . ARG A 1 102 ? 13.404 15.991 -23.415 1.00 57.06 102 ARG A CA 1
ATOM 763 C C . ARG A 1 102 ? 13.135 17.465 -23.156 1.00 57.06 102 ARG A C 1
ATOM 765 O O . ARG A 1 102 ? 13.613 18.298 -23.921 1.00 57.06 102 ARG A O 1
ATOM 772 N N . ASP A 1 103 ? 12.485 17.791 -22.042 1.00 57.81 103 ASP A N 1
ATOM 773 C CA . ASP A 1 103 ? 12.328 19.181 -21.597 1.00 57.81 103 ASP A CA 1
ATOM 774 C C . ASP A 1 103 ? 13.682 19.871 -21.350 1.00 57.81 103 ASP A C 1
ATOM 776 O O . ASP A 1 103 ? 13.803 21.079 -21.533 1.00 57.81 103 ASP A O 1
ATOM 780 N N . ARG A 1 104 ? 14.731 19.101 -21.025 1.00 55.69 104 ARG A N 1
ATOM 781 C CA . ARG A 1 104 ? 16.108 19.593 -20.846 1.00 55.69 104 ARG A CA 1
ATOM 782 C C . ARG A 1 104 ? 16.808 19.987 -22.156 1.00 55.69 104 ARG A C 1
ATOM 784 O O . ARG A 1 104 ? 17.787 20.722 -22.102 1.00 55.69 104 ARG A O 1
ATOM 791 N N . LEU A 1 105 ? 16.372 19.474 -23.310 1.00 49.66 105 LEU A N 1
ATOM 792 C CA . LEU A 1 105 ? 17.102 19.583 -24.586 1.00 49.66 105 LEU A CA 1
ATOM 793 C C . LEU A 1 105 ? 16.387 20.425 -25.656 1.00 49.66 105 LEU A C 1
ATOM 795 O O . LEU A 1 105 ? 16.913 20.556 -26.759 1.00 49.66 105 LEU A O 1
ATOM 799 N N . ALA A 1 106 ? 15.202 20.975 -25.372 1.00 49.75 106 ALA A N 1
ATOM 800 C CA . ALA A 1 106 ? 14.360 21.618 -26.382 1.00 49.75 106 ALA A CA 1
ATOM 801 C C . ALA A 1 106 ? 14.204 23.138 -26.181 1.00 49.75 106 ALA A C 1
ATOM 803 O O . ALA A 1 106 ? 13.526 23.580 -25.250 1.00 49.75 106 ALA A O 1
ATOM 804 N N . ASP A 1 107 ? 14.702 23.919 -27.148 1.00 46.22 107 ASP A N 1
ATOM 805 C CA . ASP A 1 107 ? 14.613 25.392 -27.195 1.00 46.22 107 ASP A CA 1
ATOM 806 C C . ASP A 1 107 ? 13.173 25.944 -27.380 1.00 46.22 107 ASP A C 1
ATOM 808 O O . ASP A 1 107 ? 12.944 27.138 -27.195 1.00 46.22 107 ASP A O 1
ATOM 812 N N . ALA A 1 108 ? 12.167 25.115 -27.715 1.00 48.91 108 ALA A N 1
ATOM 813 C CA . ALA A 1 108 ? 10.760 25.542 -27.831 1.00 48.91 108 ALA A CA 1
ATOM 814 C C . ALA A 1 108 ? 9.731 24.428 -27.522 1.00 48.91 108 ALA A C 1
ATOM 816 O O . ALA A 1 108 ? 9.897 23.278 -27.928 1.00 48.91 108 ALA A O 1
ATOM 817 N N . PHE A 1 109 ? 8.621 24.791 -26.854 1.00 43.66 109 PHE A N 1
ATOM 818 C CA . PHE A 1 109 ? 7.558 23.884 -26.367 1.00 43.66 109 PHE A CA 1
ATOM 819 C C . PHE A 1 109 ? 6.861 23.033 -27.450 1.00 43.66 109 PHE A C 1
ATOM 821 O O . PHE A 1 109 ? 6.447 21.910 -27.175 1.00 43.66 109 PHE A O 1
ATOM 828 N N . GLY A 1 110 ? 6.751 23.526 -28.688 1.00 43.03 110 GLY A N 1
ATOM 829 C CA . GLY A 1 110 ? 5.978 22.871 -29.757 1.00 43.03 110 GLY A CA 1
ATOM 830 C C . GLY A 1 110 ? 6.625 21.629 -30.388 1.00 43.03 110 GLY A C 1
ATOM 831 O O . GLY A 1 110 ? 5.912 20.792 -30.932 1.00 43.03 110 GLY A O 1
ATOM 832 N N . ALA A 1 111 ? 7.950 21.466 -30.289 1.00 46.66 111 ALA A N 1
ATOM 833 C CA . ALA A 1 111 ? 8.660 20.294 -30.826 1.00 46.66 111 ALA A CA 1
ATOM 834 C C . ALA A 1 111 ? 8.642 19.081 -29.867 1.00 46.66 111 ALA A C 1
ATOM 836 O O . ALA A 1 111 ? 8.995 17.971 -30.255 1.00 46.66 111 ALA A O 1
ATOM 837 N N . ARG A 1 112 ? 8.205 19.291 -28.615 1.00 50.19 112 ARG A N 1
ATOM 838 C CA . ARG A 1 112 ? 8.377 18.382 -27.466 1.00 50.19 112 ARG A CA 1
ATOM 839 C C . ARG A 1 112 ? 7.484 17.138 -27.468 1.00 50.19 112 ARG A C 1
ATOM 841 O O . ARG A 1 112 ? 7.828 16.145 -26.837 1.00 50.19 112 ARG A O 1
ATOM 848 N N . LEU A 1 113 ? 6.350 17.189 -28.170 1.00 48.59 113 LEU A N 1
ATOM 849 C CA . LEU A 1 113 ? 5.315 16.141 -28.182 1.00 48.59 113 LEU A CA 1
ATOM 850 C C . LEU A 1 113 ? 5.238 15.364 -29.507 1.00 48.59 113 LEU A C 1
ATOM 852 O O . LEU A 1 113 ? 4.393 14.485 -29.653 1.00 48.59 113 LEU A O 1
ATOM 856 N N . ALA A 1 114 ? 6.093 15.688 -30.481 1.00 50.88 114 ALA A N 1
ATOM 857 C CA . ALA A 1 114 ? 6.076 15.037 -31.792 1.00 50.88 114 ALA A CA 1
ATOM 858 C C . ALA A 1 114 ? 6.784 13.666 -31.793 1.00 50.88 114 ALA A C 1
ATOM 860 O O . ALA A 1 114 ? 6.493 12.823 -32.640 1.00 50.88 114 ALA A O 1
ATOM 861 N N . GLU A 1 115 ? 7.700 13.427 -30.848 1.00 47.53 115 GLU A N 1
ATOM 862 C CA . GLU A 1 115 ? 8.455 12.176 -30.741 1.00 47.53 115 GLU A CA 1
ATOM 863 C C . GLU A 1 115 ? 7.822 11.204 -29.740 1.00 47.53 115 GLU A C 1
ATOM 865 O O . GLU A 1 115 ? 7.483 11.567 -28.613 1.00 47.53 115 GLU A O 1
ATOM 870 N N . ARG A 1 116 ? 7.738 9.925 -30.115 1.00 45.75 116 ARG A N 1
ATOM 871 C CA . ARG A 1 116 ? 7.182 8.857 -29.266 1.00 45.75 116 ARG A CA 1
ATOM 872 C C . ARG A 1 116 ? 7.967 8.723 -27.944 1.00 45.75 116 ARG A C 1
ATOM 874 O O . ARG A 1 116 ? 9.198 8.760 -28.008 1.00 45.75 116 ARG A O 1
ATOM 881 N N . PRO A 1 117 ? 7.330 8.597 -26.762 1.00 52.38 117 PRO A N 1
ATOM 882 C CA . PRO A 1 117 ? 8.026 8.414 -25.475 1.00 52.38 117 PRO A CA 1
ATOM 883 C C . PRO A 1 117 ? 8.863 7.118 -25.459 1.00 52.38 117 PRO A C 1
ATOM 885 O O . PRO A 1 117 ? 8.630 6.225 -26.260 1.00 52.38 117 PRO A O 1
ATOM 888 N N . ALA A 1 118 ? 9.846 6.945 -24.567 1.00 53.78 118 ALA A N 1
ATOM 889 C CA . ALA A 1 118 ? 10.646 5.704 -24.596 1.00 53.78 118 ALA A CA 1
ATOM 890 C C . ALA A 1 118 ? 9.838 4.437 -24.268 1.00 53.78 118 ALA A C 1
ATOM 892 O O . ALA A 1 118 ? 10.190 3.354 -24.730 1.00 53.78 118 ALA A O 1
ATOM 893 N N . SER A 1 119 ? 8.726 4.569 -23.538 1.00 52.28 119 SER A N 1
ATOM 894 C CA . SER A 1 119 ? 7.769 3.477 -23.325 1.00 52.28 119 SER A CA 1
ATOM 895 C C . SER A 1 119 ? 7.192 2.932 -24.637 1.00 52.28 119 SER A C 1
ATOM 897 O O . SER A 1 119 ? 6.916 1.742 -24.734 1.00 52.28 119 SER A O 1
ATOM 899 N N . ASP A 1 120 ? 7.077 3.771 -25.668 1.00 54.75 120 ASP A N 1
ATOM 900 C CA . ASP A 1 120 ? 6.598 3.402 -27.003 1.00 54.75 120 ASP A CA 1
ATOM 901 C C . ASP A 1 120 ? 7.632 2.617 -27.831 1.00 54.75 120 ASP A C 1
ATOM 903 O O . ASP A 1 120 ? 7.291 2.034 -28.867 1.00 54.75 120 ASP A O 1
ATOM 907 N N . LEU A 1 121 ? 8.899 2.632 -27.407 1.00 54.69 121 LEU A N 1
ATOM 908 C CA . LEU A 1 121 ? 9.994 1.881 -28.025 1.00 54.69 121 LEU A CA 1
ATOM 909 C C . LEU A 1 121 ? 10.132 0.470 -27.443 1.00 54.69 121 LEU A C 1
ATOM 911 O O . LEU A 1 121 ? 10.909 -0.334 -27.959 1.00 54.69 121 LEU A O 1
ATOM 915 N N . LEU A 1 122 ? 9.385 0.156 -26.383 1.00 58.09 122 LEU A N 1
ATOM 916 C CA . LEU A 1 122 ? 9.311 -1.199 -25.861 1.00 58.09 122 LEU A CA 1
ATOM 917 C C . LEU A 1 122 ? 8.572 -2.068 -26.883 1.00 58.09 122 LEU A C 1
ATOM 919 O O . LEU A 1 122 ? 7.415 -1.811 -27.208 1.00 58.09 122 LEU A O 1
ATOM 923 N N . ALA A 1 123 ? 9.258 -3.089 -27.405 1.00 60.00 123 ALA A N 1
ATOM 924 C CA . ALA A 1 123 ? 8.703 -3.991 -28.418 1.00 60.00 123 ALA A CA 1
ATOM 925 C C . ALA A 1 123 ? 7.429 -4.704 -27.928 1.00 60.00 123 ALA A C 1
ATOM 927 O O . ALA A 1 123 ? 6.503 -4.913 -28.705 1.00 60.00 123 ALA A O 1
ATOM 928 N N . ASP A 1 124 ? 7.389 -5.028 -26.633 1.00 69.50 124 ASP A N 1
ATOM 929 C CA . ASP A 1 124 ? 6.203 -5.480 -25.914 1.00 69.50 124 ASP A CA 1
ATOM 930 C C . ASP A 1 124 ? 6.244 -4.881 -24.492 1.00 69.50 124 ASP A C 1
ATOM 932 O O . ASP A 1 124 ? 6.932 -5.412 -23.611 1.00 69.50 124 ASP A O 1
ATOM 936 N N . PRO A 1 125 ? 5.588 -3.725 -24.266 1.00 65.50 125 PRO A N 1
ATOM 937 C CA . PRO A 1 125 ? 5.631 -3.025 -22.985 1.00 65.50 125 PRO A CA 1
ATOM 938 C C . PRO A 1 125 ? 5.109 -3.876 -21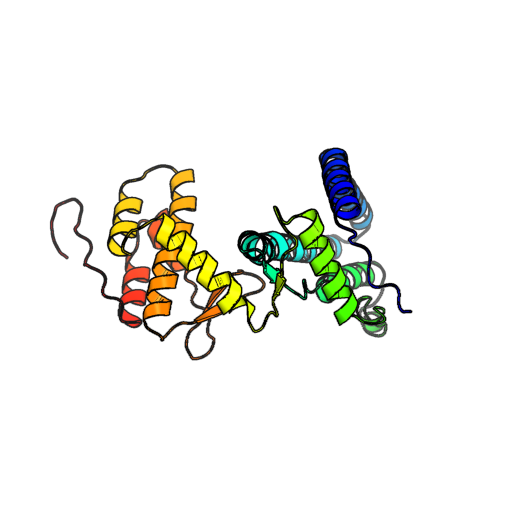.825 1.00 65.50 125 PRO A C 1
ATOM 940 O O . PRO A 1 125 ? 5.629 -3.775 -20.720 1.00 65.50 125 PRO A O 1
ATOM 943 N N . VAL A 1 126 ? 4.115 -4.733 -22.078 1.00 71.44 126 VAL A N 1
ATOM 944 C CA . VAL A 1 126 ? 3.486 -5.576 -21.053 1.00 71.44 126 VAL A CA 1
ATOM 945 C C . VAL A 1 126 ? 4.430 -6.702 -20.643 1.00 71.44 126 VAL A C 1
ATOM 947 O O . VAL A 1 126 ? 4.643 -6.932 -19.454 1.00 71.44 126 VAL A O 1
ATOM 950 N N . VAL A 1 127 ? 5.049 -7.377 -21.616 1.00 75.88 127 VAL A N 1
ATOM 951 C CA . VAL A 1 127 ? 6.032 -8.433 -21.330 1.00 75.88 127 VAL A CA 1
ATOM 952 C C . VAL A 1 127 ? 7.259 -7.865 -20.621 1.00 75.88 127 VAL A C 1
ATOM 954 O O . VAL A 1 127 ? 7.734 -8.471 -19.659 1.00 75.88 127 VAL A O 1
ATOM 957 N N . MET A 1 128 ? 7.744 -6.697 -21.051 1.00 66.62 128 MET A N 1
ATOM 958 C CA . MET A 1 128 ? 8.876 -6.030 -20.408 1.00 66.62 128 MET A CA 1
ATOM 959 C C . MET A 1 128 ? 8.544 -5.629 -18.967 1.00 66.62 128 MET A C 1
ATOM 961 O O . MET A 1 128 ? 9.344 -5.866 -18.065 1.00 66.62 128 MET A O 1
ATOM 965 N N . ASP A 1 129 ? 7.358 -5.077 -18.717 1.00 73.56 129 ASP A N 1
ATOM 966 C CA . ASP A 1 129 ? 6.954 -4.688 -17.366 1.00 73.56 129 ASP A CA 1
ATOM 967 C C . ASP A 1 129 ? 6.811 -5.906 -16.439 1.00 73.56 129 ASP A C 1
ATOM 969 O O . ASP A 1 129 ? 7.261 -5.890 -15.290 1.00 73.56 129 ASP A O 1
ATOM 973 N N . ALA A 1 130 ? 6.312 -7.028 -16.962 1.00 77.88 130 ALA A N 1
ATOM 974 C CA . ALA A 1 130 ? 6.291 -8.302 -16.245 1.00 77.88 130 ALA A CA 1
ATOM 975 C C . ALA A 1 130 ? 7.694 -8.884 -15.994 1.00 77.88 130 ALA A C 1
ATOM 977 O O . ALA A 1 130 ? 7.921 -9.591 -15.006 1.00 77.88 130 ALA A O 1
ATOM 978 N N . GLU A 1 131 ? 8.662 -8.625 -16.875 1.00 76.75 131 GLU A N 1
ATOM 979 C CA . GLU A 1 131 ? 10.072 -8.965 -16.656 1.00 76.75 131 GLU A CA 1
ATOM 980 C C . GLU A 1 131 ? 10.710 -8.101 -15.571 1.00 76.75 131 GLU A C 1
ATOM 982 O O . GLU A 1 131 ? 11.353 -8.650 -14.673 1.00 76.75 131 GLU A O 1
ATOM 987 N N . VAL A 1 132 ? 10.474 -6.788 -15.599 1.00 72.81 132 VAL A N 1
ATOM 988 C CA . VAL A 1 132 ? 10.931 -5.847 -14.566 1.00 72.81 132 VAL A CA 1
ATOM 989 C C . VAL A 1 132 ? 10.343 -6.218 -13.208 1.00 72.81 132 VAL A C 1
ATOM 991 O O . VAL A 1 132 ? 11.072 -6.283 -12.220 1.00 72.81 132 VAL A O 1
ATOM 994 N N . SER A 1 133 ? 9.060 -6.569 -13.165 1.00 77.75 133 SER A N 1
ATOM 995 C CA . SER A 1 133 ? 8.376 -7.005 -11.945 1.00 77.75 133 SER A CA 1
ATOM 996 C C . SER A 1 133 ? 9.002 -8.262 -11.341 1.00 77.75 133 SER A C 1
ATOM 998 O O . SER A 1 133 ? 9.326 -8.305 -10.151 1.00 77.75 133 SER A O 1
ATOM 1000 N N . ARG A 1 134 ? 9.270 -9.272 -12.182 1.00 80.50 134 ARG A N 1
ATOM 1001 C CA . ARG A 1 134 ? 9.969 -10.501 -11.771 1.00 80.50 134 ARG A CA 1
ATOM 1002 C C . ARG A 1 134 ? 11.405 -10.237 -11.326 1.00 80.50 134 ARG A C 1
ATOM 1004 O O . ARG A 1 134 ? 11.883 -10.898 -10.402 1.00 80.50 134 ARG A O 1
ATOM 1011 N N . LEU A 1 135 ? 12.106 -9.318 -11.988 1.00 76.94 135 LEU A N 1
ATOM 1012 C CA . LEU A 1 135 ? 13.470 -8.941 -11.632 1.00 76.94 135 LEU A CA 1
ATOM 1013 C C . LEU A 1 135 ? 13.504 -8.243 -10.269 1.00 76.94 135 LEU A C 1
ATOM 1015 O O . LEU A 1 135 ? 14.282 -8.651 -9.408 1.00 76.94 135 LEU A O 1
ATOM 1019 N N . ALA A 1 136 ? 12.631 -7.257 -10.054 1.00 74.62 136 ALA A N 1
ATOM 1020 C CA . ALA A 1 136 ? 12.499 -6.550 -8.786 1.00 74.62 136 ALA A CA 1
ATOM 1021 C C . ALA A 1 136 ? 12.191 -7.524 -7.641 1.00 74.62 136 ALA A C 1
ATOM 1023 O O . ALA A 1 136 ? 12.904 -7.535 -6.640 1.00 74.62 136 ALA A O 1
ATOM 1024 N N . ALA A 1 137 ? 11.228 -8.432 -7.826 1.00 79.25 137 ALA A N 1
ATOM 1025 C CA . ALA A 1 137 ? 10.961 -9.489 -6.855 1.00 79.25 137 ALA A CA 1
ATOM 1026 C C . ALA A 1 137 ? 12.188 -10.390 -6.624 1.00 79.25 137 ALA A C 1
ATOM 1028 O O . ALA A 1 137 ? 12.525 -10.708 -5.491 1.00 79.25 137 ALA A O 1
ATOM 1029 N N . GLY A 1 138 ? 12.916 -10.781 -7.674 1.00 72.81 138 GLY A N 1
ATOM 1030 C CA . GLY A 1 138 ? 14.128 -11.597 -7.538 1.00 72.81 138 GLY A CA 1
ATOM 1031 C C . GLY A 1 138 ? 15.258 -10.930 -6.742 1.00 72.81 138 GLY A C 1
ATOM 1032 O O . GLY A 1 138 ? 16.059 -11.630 -6.114 1.00 72.81 138 GLY A O 1
ATOM 1033 N N . ILE A 1 139 ? 15.317 -9.598 -6.770 1.00 75.50 139 ILE A N 1
ATOM 1034 C CA . ILE A 1 139 ? 16.306 -8.781 -6.064 1.00 75.50 139 ILE A CA 1
ATOM 1035 C C . ILE A 1 139 ? 15.875 -8.537 -4.611 1.00 75.50 139 ILE A C 1
ATOM 1037 O O . ILE A 1 139 ? 16.623 -8.851 -3.676 1.00 75.50 139 ILE A O 1
ATOM 1041 N N . PHE A 1 140 ? 14.675 -7.986 -4.438 1.00 76.94 140 PHE A N 1
ATOM 1042 C CA . PHE A 1 140 ? 14.214 -7.401 -3.182 1.00 76.94 140 PHE A CA 1
ATOM 1043 C C . PHE A 1 140 ? 13.353 -8.350 -2.343 1.00 76.94 140 PHE A C 1
ATOM 1045 O O . PHE A 1 140 ? 13.386 -8.251 -1.119 1.00 76.94 140 PHE A O 1
ATOM 1052 N N . ALA A 1 141 ? 12.629 -9.296 -2.953 1.00 79.81 141 ALA A N 1
ATOM 1053 C CA . ALA A 1 141 ? 11.816 -10.238 -2.191 1.00 79.81 141 ALA A CA 1
ATOM 1054 C C . ALA A 1 141 ? 12.694 -11.222 -1.414 1.00 79.81 141 ALA A C 1
ATOM 1056 O O . ALA A 1 141 ? 13.685 -11.773 -1.920 1.00 79.81 141 ALA A O 1
ATOM 1057 N N . ASP A 1 142 ? 12.281 -11.504 -0.181 1.00 79.62 142 ASP A N 1
ATOM 1058 C CA . ASP A 1 142 ? 12.863 -12.565 0.620 1.00 79.62 142 ASP A CA 1
ATOM 1059 C C . ASP A 1 142 ? 12.163 -13.914 0.405 1.00 79.62 142 ASP A C 1
ATOM 1061 O O . ASP A 1 142 ? 10.989 -13.981 0.066 1.00 79.62 142 ASP A O 1
ATOM 1065 N N . GLY A 1 143 ? 12.899 -15.026 0.547 1.00 80.62 143 GLY A N 1
ATOM 1066 C CA . GLY A 1 143 ? 12.307 -16.363 0.401 1.00 80.62 143 GLY A CA 1
ATOM 1067 C C . GLY A 1 143 ? 12.080 -16.854 -1.049 1.00 80.62 143 GLY A C 1
ATOM 1068 O O . GLY A 1 143 ? 12.925 -16.590 -1.914 1.00 80.62 143 GLY A O 1
ATOM 1069 N N . PRO A 1 144 ? 11.055 -17.698 -1.298 1.00 84.00 144 PRO A N 1
ATOM 1070 C CA . PRO A 1 144 ? 10.788 -18.318 -2.601 1.00 84.00 144 PRO A CA 1
ATOM 1071 C C . PRO A 1 144 ? 10.353 -17.295 -3.662 1.00 84.00 144 PRO A C 1
ATOM 1073 O O . PRO A 1 144 ? 10.002 -16.168 -3.340 1.00 84.00 144 PRO A O 1
ATOM 1076 N N . THR A 1 145 ? 10.382 -17.686 -4.944 1.00 81.19 145 THR A N 1
ATOM 1077 C CA . THR A 1 145 ? 9.902 -16.817 -6.032 1.00 81.19 145 THR A CA 1
ATOM 1078 C C . THR A 1 145 ? 8.415 -16.510 -5.829 1.00 81.19 145 THR A C 1
ATOM 1080 O O . THR A 1 145 ? 7.640 -17.468 -5.797 1.00 81.19 145 THR A O 1
ATOM 1083 N N . PRO A 1 146 ? 8.023 -15.228 -5.716 1.00 88.06 146 PRO A N 1
ATOM 1084 C CA . PRO A 1 146 ? 6.629 -14.860 -5.513 1.00 88.06 146 PRO A CA 1
ATOM 1085 C C . PRO A 1 146 ? 5.748 -15.171 -6.730 1.00 88.06 146 PRO A C 1
ATOM 1087 O O . PRO A 1 146 ? 6.213 -15.158 -7.873 1.00 88.06 146 PRO A O 1
ATOM 1090 N N . GLU A 1 147 ? 4.467 -15.427 -6.487 1.00 91.38 147 GLU A N 1
ATOM 1091 C CA . GLU A 1 147 ? 3.460 -15.627 -7.530 1.00 91.38 147 GLU A CA 1
ATOM 1092 C C . GLU A 1 147 ? 2.950 -14.278 -8.068 1.00 91.38 147 GLU A C 1
ATOM 1094 O O . GLU A 1 147 ? 2.678 -13.382 -7.265 1.00 91.38 147 GLU A O 1
ATOM 1099 N N . PRO A 1 148 ? 2.799 -14.107 -9.397 1.00 90.19 148 PRO A N 1
ATOM 1100 C CA . PRO A 1 148 ? 2.225 -12.891 -9.974 1.00 90.19 148 PRO A CA 1
ATOM 1101 C C . PRO A 1 148 ? 0.815 -12.593 -9.447 1.00 90.19 148 PRO A C 1
ATOM 1103 O O . PRO A 1 148 ? 0.025 -13.514 -9.234 1.00 90.19 148 PRO A O 1
ATOM 1106 N N . VAL A 1 149 ? 0.500 -11.312 -9.280 1.00 92.62 149 VAL A N 1
ATOM 1107 C CA . VAL A 1 149 ? -0.839 -10.795 -8.991 1.00 92.62 149 VAL A CA 1
ATOM 1108 C C . VAL A 1 149 ? -1.117 -9.588 -9.885 1.00 92.62 149 VAL A C 1
ATOM 1110 O O . VAL A 1 149 ? -0.299 -8.671 -9.960 1.00 92.62 149 VAL A O 1
ATOM 1113 N N . ALA A 1 150 ? -2.270 -9.598 -10.553 1.00 89.44 150 ALA A N 1
ATOM 1114 C CA . ALA A 1 150 ? -2.726 -8.480 -11.366 1.00 89.44 150 ALA A CA 1
ATOM 1115 C C . ALA A 1 150 ? -3.207 -7.326 -10.480 1.00 89.44 150 ALA A C 1
ATOM 1117 O O . ALA A 1 150 ? -3.786 -7.552 -9.418 1.00 89.44 150 ALA A O 1
ATOM 1118 N N . TRP A 1 151 ? -3.051 -6.081 -10.934 1.00 87.56 151 TRP A N 1
ATOM 1119 C CA . TRP A 1 151 ? -3.518 -4.905 -10.181 1.00 87.56 151 TRP A CA 1
ATOM 1120 C C . TRP A 1 151 ? -5.012 -4.909 -9.862 1.00 87.56 151 TRP A C 1
ATOM 1122 O O . TRP A 1 151 ? -5.404 -4.382 -8.826 1.00 87.56 151 TRP A O 1
ATOM 1132 N N . ALA A 1 152 ? -5.835 -5.522 -10.716 1.00 87.31 152 ALA A N 1
ATOM 1133 C CA . ALA A 1 152 ? -7.266 -5.670 -10.461 1.00 87.31 152 ALA A CA 1
ATOM 1134 C C . ALA A 1 152 ? -7.548 -6.519 -9.207 1.00 87.31 152 ALA A C 1
ATOM 1136 O O . ALA A 1 152 ? -8.464 -6.206 -8.452 1.00 87.31 152 ALA A O 1
ATOM 1137 N N . ASP A 1 153 ? -6.721 -7.538 -8.964 1.00 91.44 153 ASP A N 1
ATOM 1138 C CA . ASP A 1 153 ? -6.856 -8.463 -7.835 1.00 91.44 153 ASP A CA 1
ATOM 1139 C C . ASP A 1 153 ? -6.002 -8.035 -6.630 1.00 91.44 153 ASP A C 1
ATOM 1141 O O . ASP A 1 153 ? -6.191 -8.515 -5.513 1.00 91.44 153 ASP A O 1
ATOM 1145 N N . TYR A 1 154 ? -5.049 -7.125 -6.841 1.00 91.88 154 TYR A N 1
ATOM 1146 C CA . TYR A 1 154 ? -4.071 -6.687 -5.849 1.00 91.88 154 TYR A CA 1
ATOM 1147 C C . TYR A 1 154 ? -4.686 -6.201 -4.522 1.00 91.88 154 TYR A C 1
ATOM 1149 O O . TYR A 1 154 ? -4.171 -6.587 -3.465 1.00 91.88 154 TYR A O 1
ATOM 1157 N N . PRO A 1 155 ? -5.787 -5.418 -4.505 1.00 93.81 155 PRO A N 1
ATOM 1158 C CA . PRO A 1 155 ? -6.392 -4.997 -3.245 1.00 93.81 155 PRO A CA 1
ATOM 1159 C C . PRO A 1 155 ? -6.865 -6.167 -2.371 1.00 93.81 155 PRO A C 1
ATOM 1161 O O . PRO A 1 155 ? -6.648 -6.175 -1.161 1.00 93.81 155 PRO A O 1
ATOM 1164 N N . GLU A 1 156 ? -7.459 -7.188 -2.980 1.00 92.69 156 GLU A N 1
ATOM 1165 C CA . GLU A 1 156 ? -8.019 -8.340 -2.265 1.00 92.69 156 GLU A CA 1
ATOM 1166 C C . GLU A 1 156 ? -6.936 -9.392 -1.968 1.00 92.69 156 GLU A C 1
ATOM 1168 O O . GLU A 1 156 ? -6.942 -10.035 -0.920 1.00 92.69 156 GLU A O 1
ATOM 1173 N N . ALA A 1 157 ? -5.953 -9.538 -2.859 1.00 93.69 157 ALA A N 1
ATOM 1174 C 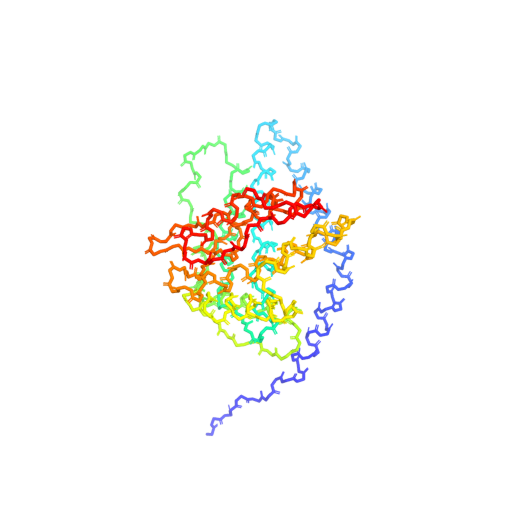CA . ALA A 1 157 ? -4.884 -10.525 -2.743 1.00 93.69 157 ALA A CA 1
ATOM 1175 C C . ALA A 1 157 ? -3.694 -10.073 -1.877 1.00 93.69 157 ALA A C 1
ATOM 1177 O O . ALA A 1 157 ? -2.951 -10.927 -1.384 1.00 93.69 157 ALA A O 1
ATOM 1178 N N . VAL A 1 158 ? -3.486 -8.762 -1.708 1.00 94.75 158 VAL A N 1
ATOM 1179 C CA . VAL A 1 158 ? -2.345 -8.203 -0.963 1.00 94.75 158 VAL A CA 1
ATOM 1180 C C . VAL A 1 158 ? -2.788 -7.231 0.121 1.00 94.75 158 VAL A C 1
ATOM 1182 O O . VAL A 1 158 ? -2.468 -7.460 1.286 1.00 94.75 158 VAL A O 1
ATOM 1185 N N . ILE A 1 159 ? -3.520 -6.169 -0.228 1.00 94.81 159 ILE A N 1
ATOM 1186 C CA . ILE A 1 159 ? -3.819 -5.083 0.722 1.00 94.81 159 ILE A CA 1
ATOM 1187 C C . ILE A 1 159 ? -4.616 -5.596 1.918 1.00 94.81 159 ILE A C 1
ATOM 1189 O O . ILE A 1 159 ? -4.176 -5.441 3.059 1.00 94.81 159 ILE A O 1
ATOM 1193 N N . GLU A 1 160 ? -5.763 -6.231 1.672 1.00 95.25 160 GLU A N 1
ATOM 1194 C CA . GLU A 1 160 ? -6.588 -6.750 2.760 1.00 95.25 160 GLU A CA 1
ATOM 1195 C C . GLU A 1 160 ? -5.823 -7.780 3.613 1.00 95.25 160 GLU A C 1
ATOM 1197 O O . GLU A 1 160 ? -5.784 -7.606 4.832 1.00 95.25 160 GLU A O 1
ATOM 1202 N N . PRO A 1 161 ? -5.155 -8.808 3.054 1.00 96.19 161 PRO A N 1
ATOM 1203 C CA . PRO A 1 161 ? -4.367 -9.744 3.851 1.00 96.19 161 PRO A CA 1
ATOM 1204 C C . PRO A 1 161 ? -3.278 -9.082 4.705 1.00 96.19 161 PRO A C 1
ATOM 1206 O O . PRO A 1 161 ? -3.105 -9.478 5.860 1.00 96.19 161 PRO A O 1
ATOM 1209 N N . VAL A 1 162 ? -2.583 -8.060 4.188 1.00 92.69 162 VAL A N 1
ATOM 1210 C CA . VAL A 1 162 ? -1.587 -7.285 4.951 1.00 92.69 162 VAL A CA 1
ATOM 1211 C C . VAL A 1 162 ? -2.250 -6.550 6.113 1.00 92.69 162 VAL A C 1
ATOM 1213 O O . VAL A 1 162 ? -1.792 -6.671 7.253 1.00 92.69 162 VAL A O 1
ATOM 1216 N N . TRP A 1 163 ? -3.352 -5.836 5.867 1.00 93.62 163 TRP A N 1
ATOM 1217 C CA . TRP A 1 163 ? -4.096 -5.155 6.929 1.00 93.62 163 TRP A CA 1
ATOM 1218 C C . TRP A 1 163 ? -4.615 -6.140 7.975 1.00 93.62 163 TRP A C 1
ATOM 1220 O O . TRP A 1 163 ? -4.435 -5.921 9.169 1.00 93.62 163 TRP A O 1
ATOM 1230 N N . ARG A 1 164 ? -5.182 -7.273 7.554 1.00 93.81 164 ARG A N 1
ATOM 1231 C CA . ARG A 1 164 ? -5.691 -8.320 8.452 1.00 93.81 164 ARG A CA 1
ATOM 1232 C C . ARG A 1 164 ? -4.575 -8.920 9.297 1.00 93.81 164 ARG A C 1
ATOM 1234 O O . ARG A 1 164 ? -4.764 -9.115 10.496 1.00 93.81 164 ARG A O 1
ATOM 1241 N N . ALA A 1 165 ? -3.418 -9.212 8.704 1.00 91.44 165 ALA A N 1
ATOM 1242 C CA . ALA A 1 165 ? -2.257 -9.718 9.430 1.00 91.44 165 ALA A CA 1
ATOM 1243 C C . ALA A 1 165 ? -1.761 -8.697 10.464 1.00 91.44 165 ALA A C 1
ATOM 1245 O O . ALA A 1 165 ? -1.556 -9.051 11.626 1.00 91.44 165 ALA A O 1
ATOM 1246 N N . ARG A 1 166 ? -1.654 -7.422 10.074 1.00 88.94 166 ARG A N 1
ATOM 1247 C CA . ARG A 1 166 ? -1.216 -6.340 10.963 1.00 88.94 166 ARG A CA 1
ATOM 1248 C C . ARG A 1 166 ? -2.211 -6.053 12.092 1.00 88.94 166 ARG A C 1
ATOM 1250 O O . ARG A 1 166 ? -1.791 -5.848 13.229 1.00 88.94 166 ARG A O 1
ATOM 1257 N N . ALA A 1 167 ? -3.512 -6.098 11.814 1.00 88.88 167 ALA A N 1
ATOM 1258 C CA . ALA A 1 167 ? -4.559 -5.960 12.826 1.00 88.88 167 ALA A CA 1
ATOM 1259 C C . ALA A 1 167 ? -4.540 -7.132 13.823 1.00 88.88 167 ALA A C 1
ATOM 1261 O O . ALA A 1 167 ? -4.657 -6.925 15.029 1.00 88.88 167 ALA A O 1
ATOM 1262 N N . ARG A 1 168 ? -4.330 -8.368 13.342 1.00 87.56 168 ARG A N 1
ATOM 1263 C CA . ARG A 1 168 ? -4.191 -9.559 14.201 1.00 87.56 168 ARG A CA 1
ATOM 1264 C C . ARG A 1 168 ? -2.955 -9.505 15.090 1.00 87.56 168 ARG A C 1
ATOM 1266 O O . ARG A 1 168 ? -3.046 -9.935 16.232 1.00 87.56 168 ARG A O 1
ATOM 1273 N N . ALA A 1 169 ? -1.836 -8.978 14.591 1.00 83.75 169 ALA A N 1
ATOM 1274 C CA . ALA A 1 169 ? -0.623 -8.799 15.390 1.00 83.75 169 ALA A CA 1
ATOM 1275 C C . ALA A 1 169 ? -0.847 -7.855 16.585 1.00 83.75 169 ALA A C 1
ATOM 1277 O O . ALA A 1 169 ? -0.247 -8.051 17.635 1.00 83.75 169 ALA A O 1
ATOM 1278 N N . PHE A 1 170 ? -1.749 -6.879 16.439 1.00 79.19 170 PHE A N 1
ATOM 1279 C CA . PHE A 1 170 ? -2.118 -5.943 17.501 1.00 79.19 170 PHE A CA 1
ATOM 1280 C C . PHE A 1 170 ? -3.238 -6.470 18.429 1.00 79.19 170 PHE A C 1
ATOM 1282 O O . PHE A 1 170 ? -3.357 -6.024 19.564 1.00 79.19 170 PHE A O 1
ATOM 1289 N N . ALA A 1 171 ? -4.042 -7.442 17.973 1.00 66.75 171 ALA A N 1
ATOM 1290 C CA . ALA A 1 171 ? -5.042 -8.197 18.748 1.00 66.75 171 ALA A CA 1
ATOM 1291 C C . ALA A 1 171 ? -5.991 -7.359 19.642 1.00 66.75 171 ALA A C 1
ATOM 1293 O O . ALA A 1 171 ? -6.429 -7.816 20.700 1.00 66.75 171 ALA A O 1
ATOM 1294 N N . ALA A 1 172 ? -6.346 -6.147 19.210 1.00 68.94 172 ALA A N 1
ATOM 1295 C CA . ALA A 1 172 ? -7.133 -5.193 19.986 1.00 68.94 172 ALA A CA 1
ATOM 1296 C C . ALA A 1 172 ? -8.319 -4.622 19.195 1.00 68.94 172 ALA A C 1
ATOM 1298 O O . ALA A 1 172 ? -8.261 -4.469 17.976 1.00 68.94 172 ALA A O 1
ATOM 1299 N N . SER A 1 173 ? -9.403 -4.280 19.901 1.00 77.06 173 SER A N 1
ATOM 1300 C CA . SER A 1 173 ? -10.515 -3.519 19.317 1.00 77.06 173 SER A CA 1
ATOM 1301 C C . SER A 1 173 ? -10.095 -2.077 19.011 1.00 77.06 173 SER A C 1
ATOM 1303 O O . SER A 1 173 ? -9.142 -1.576 19.605 1.00 77.06 173 SER A O 1
ATOM 1305 N N . VAL A 1 174 ? -10.839 -1.372 18.146 1.00 80.94 174 VAL A N 1
ATOM 1306 C CA . VAL A 1 174 ? -10.595 0.057 17.849 1.00 80.94 174 VAL A CA 1
ATOM 1307 C C . VAL A 1 174 ? -10.536 0.896 19.133 1.00 80.94 174 VAL A C 1
ATOM 1309 O O . VAL A 1 174 ? -9.619 1.692 19.313 1.00 80.94 174 VAL A O 1
ATOM 1312 N N . ASP A 1 175 ? -11.461 0.673 20.072 1.00 80.81 175 ASP A N 1
ATOM 1313 C CA . ASP A 1 175 ? -11.464 1.378 21.360 1.00 80.81 175 ASP A CA 1
ATOM 1314 C C . ASP A 1 175 ? -10.227 1.059 22.209 1.00 80.81 175 ASP A C 1
ATOM 1316 O O . ASP A 1 175 ? -9.680 1.946 22.862 1.00 80.81 175 ASP A O 1
ATOM 1320 N N . HIS A 1 176 ? -9.769 -0.196 22.202 1.00 76.44 176 HIS A N 1
ATOM 1321 C CA . HIS A 1 176 ? -8.548 -0.576 22.906 1.00 76.44 176 HIS A CA 1
ATOM 1322 C C . HIS A 1 176 ? -7.312 0.055 22.254 1.00 76.44 176 HIS A C 1
ATOM 1324 O O . HIS A 1 176 ? -6.461 0.566 22.972 1.00 76.44 176 HIS A O 1
ATOM 1330 N N . ALA A 1 177 ? -7.247 0.096 20.921 1.00 77.12 177 ALA A N 1
ATOM 1331 C CA . ALA A 1 177 ? -6.171 0.749 20.177 1.00 77.12 177 ALA A CA 1
ATOM 1332 C C . ALA A 1 177 ? -6.051 2.236 20.537 1.00 77.12 177 ALA A C 1
ATOM 1334 O O . ALA A 1 177 ? -4.979 2.703 20.916 1.00 77.12 177 ALA A O 1
ATOM 1335 N N . LEU A 1 178 ? -7.177 2.955 20.518 1.00 79.75 178 LEU A N 1
ATOM 1336 C CA . LEU A 1 178 ? -7.239 4.364 20.912 1.00 79.75 178 LEU A CA 1
ATOM 1337 C C . LEU A 1 178 ? -6.869 4.568 22.390 1.00 79.75 178 LEU A C 1
ATOM 1339 O O . LEU A 1 178 ? -6.246 5.566 22.742 1.00 79.75 178 LEU A O 1
ATOM 1343 N N . ALA A 1 179 ? -7.210 3.622 23.269 1.00 77.69 179 ALA A N 1
ATOM 1344 C CA . ALA A 1 179 ? -6.831 3.684 24.679 1.00 77.69 179 ALA A CA 1
ATOM 1345 C C . ALA A 1 179 ? -5.335 3.416 24.927 1.00 77.69 179 ALA A C 1
ATOM 1347 O O . ALA A 1 179 ? -4.777 4.009 25.848 1.00 77.69 179 ALA A O 1
ATOM 1348 N N . VAL A 1 180 ? -4.698 2.533 24.148 1.00 71.56 180 VAL A N 1
ATOM 1349 C CA . VAL A 1 180 ? -3.246 2.271 24.204 1.00 71.56 180 VAL A CA 1
ATOM 1350 C C . VAL A 1 180 ? -2.470 3.510 23.764 1.00 71.56 180 VAL A C 1
ATOM 1352 O O . VAL A 1 180 ? -1.602 3.973 24.499 1.00 71.56 180 VAL A O 1
ATOM 1355 N N . LEU A 1 181 ? -2.877 4.120 22.648 1.00 70.19 181 LEU A N 1
ATOM 1356 C CA . LEU A 1 181 ? -2.275 5.343 22.106 1.00 70.19 181 LEU A CA 1
ATOM 1357 C C . LEU A 1 181 ? -2.243 6.509 23.101 1.00 70.19 181 LEU A C 1
ATOM 1359 O O . LEU A 1 181 ? -1.263 7.237 23.178 1.00 70.19 181 LEU A O 1
ATOM 1363 N N . ARG A 1 182 ? -3.286 6.658 23.925 1.00 72.25 182 ARG A N 1
ATOM 1364 C CA . ARG A 1 182 ? -3.340 7.700 24.966 1.00 72.25 182 ARG A CA 1
ATOM 1365 C C . ARG A 1 182 ? -2.354 7.478 26.122 1.00 72.25 182 ARG A C 1
ATOM 1367 O O . ARG A 1 182 ? -2.148 8.399 26.908 1.00 72.25 182 ARG A O 1
ATOM 1374 N N . ARG A 1 183 ? -1.804 6.267 26.292 1.00 67.00 183 ARG A N 1
ATOM 1375 C CA . ARG A 1 183 ? -0.909 5.915 27.413 1.00 67.00 183 ARG A CA 1
ATOM 1376 C C . ARG A 1 183 ? 0.570 5.892 27.036 1.00 67.00 183 ARG A C 1
ATOM 1378 O O . ARG A 1 183 ? 1.400 6.075 27.924 1.00 67.00 183 ARG A O 1
ATOM 1385 N N . GLU A 1 184 ? 0.905 5.640 25.774 1.00 61.88 184 GLU A N 1
ATOM 1386 C CA . GLU A 1 184 ? 2.293 5.514 25.319 1.00 61.88 184 GLU A CA 1
ATOM 1387 C C . GLU A 1 184 ? 2.831 6.868 24.824 1.00 61.88 184 GLU A C 1
ATOM 1389 O O . GLU A 1 184 ? 2.291 7.493 23.915 1.00 61.88 184 GLU A O 1
ATOM 1394 N N . GLY A 1 185 ? 3.876 7.369 25.491 1.00 58.34 185 GLY A N 1
ATOM 1395 C CA . GLY A 1 185 ? 4.395 8.734 25.340 1.00 58.34 185 GLY A CA 1
ATOM 1396 C C . GLY A 1 185 ? 5.824 8.814 24.797 1.00 58.34 185 GLY A C 1
ATOM 1397 O O . GLY A 1 185 ? 6.675 9.436 25.436 1.00 58.34 185 GLY A O 1
ATOM 1398 N N . ARG A 1 186 ? 6.109 8.204 23.637 1.00 57.38 186 ARG A N 1
ATOM 1399 C CA . ARG A 1 186 ? 7.328 8.461 22.843 1.00 57.38 186 ARG A CA 1
ATOM 1400 C C . ARG A 1 186 ? 7.000 8.525 21.349 1.00 57.38 186 ARG A C 1
ATOM 1402 O O . ARG A 1 186 ? 6.131 7.808 20.877 1.00 57.38 186 ARG A O 1
ATOM 1409 N N . ALA A 1 187 ? 7.739 9.353 20.611 1.00 58.62 187 ALA A N 1
ATOM 1410 C CA . ALA A 1 187 ? 7.488 9.614 19.190 1.00 58.62 187 ALA A CA 1
ATOM 1411 C C . ALA A 1 187 ? 7.654 8.380 18.273 1.00 58.62 187 ALA A C 1
ATOM 1413 O O . ALA A 1 187 ? 6.917 8.251 17.301 1.00 58.62 187 ALA A O 1
ATOM 1414 N N . ASP A 1 188 ? 8.578 7.459 18.576 1.00 57.38 188 ASP A N 1
ATOM 1415 C CA . ASP A 1 188 ? 8.755 6.235 17.770 1.00 57.38 188 ASP A CA 1
ATOM 1416 C C . ASP A 1 188 ? 7.608 5.227 17.976 1.00 57.38 188 ASP A C 1
ATOM 1418 O O . ASP A 1 188 ? 7.185 4.577 17.018 1.00 57.38 188 ASP A O 1
ATOM 1422 N N . ASP A 1 189 ? 7.038 5.175 19.185 1.00 65.56 189 ASP A N 1
ATOM 1423 C CA . ASP A 1 189 ? 5.889 4.322 19.522 1.00 65.56 189 ASP A CA 1
ATOM 1424 C C . ASP A 1 189 ? 4.619 4.796 18.777 1.00 65.56 189 ASP A C 1
ATOM 1426 O O . ASP A 1 189 ? 3.773 3.994 18.380 1.00 65.56 189 ASP A O 1
ATOM 1430 N N . HIS A 1 190 ? 4.508 6.104 18.501 1.00 68.81 190 HIS A N 1
ATOM 1431 C CA . HIS A 1 190 ? 3.360 6.707 17.809 1.00 68.81 190 HIS A CA 1
ATOM 1432 C C . HIS A 1 190 ? 3.234 6.265 16.355 1.00 68.81 190 HIS A C 1
ATOM 1434 O O . HIS A 1 190 ? 2.126 5.982 15.903 1.00 68.81 190 HIS A O 1
ATOM 1440 N N . ARG A 1 191 ? 4.348 6.135 15.623 1.00 70.38 191 ARG A N 1
ATOM 1441 C CA . ARG A 1 191 ? 4.304 5.698 14.218 1.00 70.38 191 ARG A CA 1
ATOM 1442 C C . ARG A 1 191 ? 3.871 4.242 14.089 1.00 70.38 191 ARG A C 1
ATOM 1444 O O . ARG A 1 191 ? 3.005 3.921 13.278 1.00 70.38 191 ARG A O 1
ATOM 1451 N N . GLU A 1 192 ? 4.452 3.364 14.900 1.00 74.31 192 GLU A N 1
ATOM 1452 C CA . GLU A 1 192 ? 4.086 1.947 14.903 1.00 74.31 192 GLU A CA 1
ATOM 1453 C C . GLU A 1 192 ? 2.616 1.760 15.305 1.00 74.31 192 GLU A C 1
ATOM 1455 O O . GLU A 1 192 ? 1.877 1.005 14.658 1.00 74.31 192 GLU A O 1
ATOM 1460 N N . ALA A 1 193 ? 2.166 2.514 16.310 1.00 75.75 193 ALA A N 1
ATOM 1461 C CA . ALA A 1 193 ? 0.791 2.492 16.771 1.00 75.75 193 ALA A CA 1
ATOM 1462 C C . ALA A 1 193 ? -0.201 3.113 15.765 1.00 75.75 193 ALA A C 1
ATOM 1464 O O . ALA A 1 193 ? -1.306 2.588 15.621 1.00 75.75 193 ALA A O 1
ATOM 1465 N N . ALA A 1 194 ? 0.182 4.148 15.008 1.00 82.12 194 ALA A N 1
ATOM 1466 C CA . ALA A 1 194 ? -0.616 4.699 13.910 1.00 82.12 194 ALA A CA 1
ATOM 1467 C C . ALA A 1 194 ? -0.856 3.657 12.811 1.00 82.12 194 ALA A C 1
ATOM 1469 O O . ALA A 1 194 ? -1.996 3.441 12.397 1.00 82.12 194 ALA A O 1
ATOM 1470 N N . ASP A 1 195 ? 0.188 2.938 12.398 1.00 83.75 195 ASP A N 1
ATOM 1471 C CA . ASP A 1 195 ? 0.075 1.882 11.393 1.00 83.75 195 ASP A CA 1
ATOM 1472 C C . ASP A 1 195 ? -0.784 0.700 11.894 1.00 83.75 195 ASP A C 1
ATOM 1474 O O . ASP A 1 195 ? -1.509 0.061 11.124 1.00 83.75 195 ASP A O 1
ATOM 1478 N N . HIS A 1 196 ? -0.708 0.357 13.187 1.00 83.44 196 HIS A N 1
ATOM 1479 C CA . HIS A 1 196 ? -1.581 -0.663 13.783 1.00 83.44 196 HIS A CA 1
ATOM 1480 C C . HIS A 1 196 ? -3.036 -0.199 13.874 1.00 83.44 196 HIS A C 1
ATOM 1482 O O . HIS A 1 196 ? -3.936 -0.954 13.495 1.00 83.44 196 HIS A O 1
ATOM 1488 N N . LEU A 1 197 ? -3.277 1.040 14.313 1.00 86.56 197 LEU A N 1
ATOM 1489 C CA . LEU A 1 197 ? -4.611 1.634 14.340 1.00 86.56 197 LEU A CA 1
ATOM 1490 C C . LEU A 1 197 ? -5.207 1.689 12.930 1.00 86.56 197 LEU A C 1
ATOM 1492 O O . LEU A 1 197 ? -6.370 1.325 12.762 1.00 86.56 197 LEU A O 1
ATOM 1496 N N . PHE A 1 198 ? -4.408 2.050 11.921 1.00 91.12 198 PHE A N 1
ATOM 1497 C CA . PHE A 1 198 ? -4.815 2.026 10.517 1.00 91.12 198 PHE A CA 1
ATOM 1498 C C . PHE A 1 198 ? -5.323 0.650 10.124 1.00 91.12 198 PHE A C 1
ATOM 1500 O O . PHE A 1 198 ? -6.450 0.521 9.654 1.00 91.12 198 PHE A O 1
ATOM 1507 N N . ALA A 1 199 ? -4.529 -0.392 10.368 1.00 91.62 199 ALA A N 1
ATOM 1508 C CA . ALA A 1 199 ? -4.901 -1.754 10.017 1.00 91.62 199 ALA A CA 1
ATOM 1509 C C . ALA A 1 199 ? -6.184 -2.219 10.729 1.00 91.62 199 ALA A C 1
ATOM 1511 O O . ALA A 1 199 ? -7.049 -2.826 10.095 1.00 91.62 199 ALA A O 1
ATOM 1512 N N . VAL A 1 200 ? -6.335 -1.921 12.026 1.00 91.56 200 VAL A N 1
ATOM 1513 C CA . VAL A 1 200 ? -7.527 -2.286 12.813 1.00 91.56 200 VAL A CA 1
ATOM 1514 C C . VAL A 1 200 ? -8.769 -1.560 12.303 1.00 91.56 200 VAL A C 1
ATOM 1516 O O . VAL A 1 200 ? -9.801 -2.195 12.078 1.00 91.56 200 VAL A O 1
ATOM 1519 N N . VAL A 1 201 ? -8.675 -0.247 12.088 1.00 92.75 201 VAL A N 1
ATOM 1520 C CA . VAL A 1 201 ? -9.782 0.570 11.580 1.00 92.75 201 VAL A CA 1
ATOM 1521 C C . VAL A 1 201 ? -10.162 0.155 10.162 1.00 92.75 201 VAL A C 1
ATOM 1523 O O . VAL A 1 201 ? -11.348 -0.004 9.879 1.00 92.75 201 VAL A O 1
ATOM 1526 N N . ALA A 1 202 ? -9.179 -0.082 9.292 1.00 93.94 202 ALA A N 1
ATOM 1527 C CA . ALA A 1 202 ? -9.422 -0.540 7.934 1.00 93.94 202 ALA A CA 1
ATOM 1528 C C . ALA A 1 202 ? -10.135 -1.891 7.919 1.00 93.94 202 ALA A C 1
ATOM 1530 O O . ALA A 1 202 ? -11.174 -2.016 7.281 1.00 93.94 202 ALA A O 1
ATOM 1531 N N . CYS A 1 203 ? -9.660 -2.869 8.693 1.00 93.94 203 CYS A N 1
ATOM 1532 C CA . CYS A 1 203 ? -10.327 -4.164 8.831 1.00 93.94 203 CYS A CA 1
ATOM 1533 C C . CYS A 1 203 ? -11.774 -4.024 9.319 1.00 93.94 203 CYS A C 1
ATOM 1535 O O . CYS A 1 203 ? -12.677 -4.603 8.721 1.00 93.94 203 CYS A O 1
ATOM 1537 N N . ALA A 1 204 ? -12.005 -3.219 10.360 1.00 92.56 204 ALA A N 1
ATOM 1538 C CA . ALA A 1 204 ? -13.347 -2.991 10.883 1.00 92.56 204 ALA A CA 1
ATOM 1539 C C . ALA A 1 204 ? -14.262 -2.321 9.842 1.00 92.56 204 ALA A C 1
ATOM 1541 O O . ALA A 1 204 ? -15.433 -2.676 9.734 1.00 92.56 204 ALA A O 1
ATOM 1542 N N . ALA A 1 205 ? -13.730 -1.390 9.045 1.00 94.31 205 ALA A N 1
ATOM 1543 C CA . ALA A 1 205 ? -14.452 -0.754 7.948 1.00 94.31 205 ALA A CA 1
ATOM 1544 C C . ALA A 1 205 ? -14.800 -1.746 6.828 1.00 94.31 205 ALA A C 1
ATOM 1546 O O . ALA A 1 205 ? -15.937 -1.735 6.353 1.00 94.31 205 ALA A O 1
ATOM 1547 N N . LEU A 1 206 ? -13.874 -2.635 6.452 1.00 94.88 206 LEU A N 1
ATOM 1548 C CA . LEU A 1 206 ? -14.136 -3.717 5.496 1.00 94.88 206 LEU A CA 1
ATOM 1549 C C . LEU A 1 206 ? -15.244 -4.653 5.994 1.00 94.88 206 LEU A C 1
ATOM 1551 O O . LEU A 1 206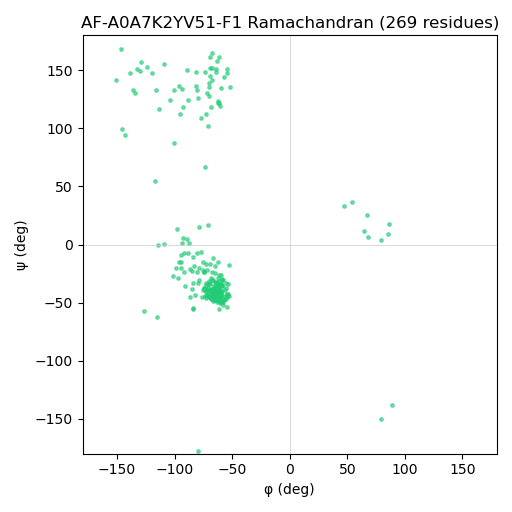 ? -16.139 -5.010 5.230 1.00 94.88 206 LEU A O 1
ATOM 1555 N N . ASP A 1 207 ? -15.251 -4.977 7.289 1.00 93.69 207 ASP A N 1
ATOM 1556 C CA . ASP A 1 207 ? -16.245 -5.872 7.899 1.00 93.69 207 ASP A CA 1
ATOM 1557 C C . ASP A 1 207 ? -17.675 -5.304 7.868 1.00 93.69 207 ASP A C 1
ATOM 1559 O O . ASP A 1 207 ? -18.645 -6.054 7.969 1.00 93.69 207 ASP A O 1
ATOM 1563 N N . THR A 1 208 ? -17.836 -3.991 7.666 1.00 94.19 208 THR A N 1
ATOM 1564 C CA . THR A 1 208 ? -19.162 -3.384 7.444 1.00 94.19 208 THR A CA 1
ATOM 1565 C C . THR A 1 208 ? -19.746 -3.691 6.062 1.00 94.19 208 THR A C 1
ATOM 1567 O O . THR A 1 208 ? -20.933 -3.451 5.835 1.00 94.19 208 THR A O 1
ATOM 1570 N N . GLY A 1 209 ? -18.917 -4.141 5.112 1.00 93.94 209 GLY A N 1
ATOM 1571 C CA . GLY A 1 209 ? -19.274 -4.287 3.699 1.00 93.94 209 GLY A CA 1
ATOM 1572 C C . GLY A 1 209 ? -19.511 -2.962 2.962 1.00 93.94 209 GLY A C 1
ATOM 1573 O O . GLY A 1 209 ? -19.956 -2.974 1.817 1.00 93.94 209 GLY A O 1
ATOM 1574 N N . ARG A 1 210 ? -19.252 -1.811 3.601 1.00 91.56 210 ARG A N 1
ATOM 1575 C CA . ARG A 1 210 ? -19.457 -0.467 3.021 1.00 91.56 210 ARG A CA 1
ATOM 1576 C C . ARG A 1 210 ? -18.194 0.135 2.417 1.00 91.56 210 ARG A C 1
ATOM 1578 O O . ARG A 1 210 ? -18.294 1.117 1.686 1.00 91.56 210 ARG A O 1
ATOM 1585 N N . MET A 1 211 ? -17.041 -0.436 2.749 1.00 95.38 211 MET A N 1
ATOM 1586 C CA . MET A 1 211 ? -15.727 -0.002 2.291 1.00 95.38 211 MET A CA 1
ATOM 1587 C C . MET A 1 211 ? -15.010 -1.159 1.610 1.00 95.38 211 MET A C 1
ATOM 1589 O O . MET A 1 211 ? -15.260 -2.324 1.925 1.00 95.38 211 MET A O 1
ATOM 1593 N N . ARG A 1 212 ? -14.108 -0.830 0.689 1.00 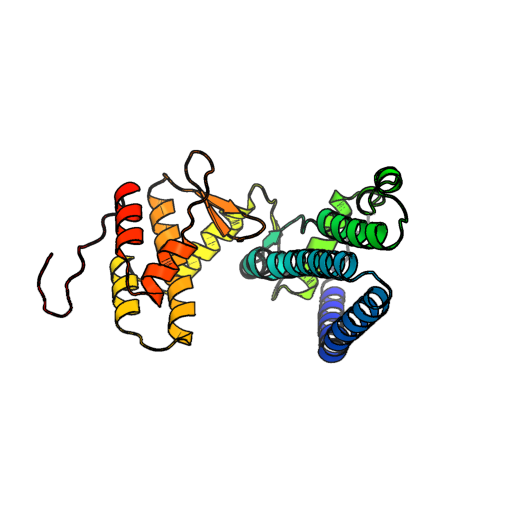95.31 212 ARG A N 1
ATOM 1594 C CA . ARG A 1 212 ? -13.266 -1.797 -0.020 1.00 95.31 212 ARG A CA 1
ATOM 1595 C C . ARG A 1 212 ? -11.809 -1.335 -0.009 1.00 95.31 212 ARG A C 1
ATOM 1597 O O . ARG A 1 212 ? -11.568 -0.126 0.038 1.00 95.31 212 ARG A O 1
ATOM 1604 N N . PRO A 1 213 ? -10.837 -2.264 -0.042 1.00 95.31 213 PRO A N 1
ATOM 1605 C CA . PRO A 1 213 ? -9.448 -1.890 -0.251 1.00 95.31 213 PRO A CA 1
ATOM 1606 C C . PRO A 1 213 ? -9.267 -1.404 -1.694 1.00 95.31 213 PRO A C 1
ATOM 1608 O O . PRO A 1 213 ? -9.882 -1.933 -2.622 1.00 95.31 213 PRO A O 1
ATOM 1611 N N . ALA A 1 214 ? -8.394 -0.424 -1.890 1.00 91.81 214 ALA A N 1
ATOM 1612 C CA . ALA A 1 214 ? -7.971 0.042 -3.201 1.00 91.81 214 ALA A CA 1
ATOM 1613 C C . ALA A 1 214 ? -6.506 0.493 -3.169 1.00 91.81 214 ALA A C 1
ATOM 1615 O O . ALA A 1 214 ? -5.893 0.617 -2.107 1.00 91.81 214 ALA A O 1
ATOM 1616 N N . VAL A 1 215 ? -5.949 0.713 -4.357 1.00 86.38 215 VAL A N 1
ATOM 1617 C CA . VAL A 1 215 ? -4.614 1.283 -4.543 1.00 86.38 215 VAL A CA 1
ATOM 1618 C C . VAL A 1 215 ? -4.775 2.730 -4.976 1.00 86.38 215 VAL A C 1
ATOM 1620 O O . VAL A 1 215 ? -5.396 3.005 -6.000 1.00 86.38 215 VAL A O 1
ATOM 1623 N N . ASP A 1 216 ? -4.159 3.623 -4.221 1.00 80.94 216 ASP A N 1
ATOM 1624 C CA . ASP A 1 216 ? -3.763 4.940 -4.682 1.00 80.94 216 ASP A CA 1
ATOM 1625 C C . ASP A 1 216 ? -2.261 4.897 -5.007 1.00 80.94 216 ASP A C 1
ATOM 1627 O O . ASP A 1 216 ? -1.459 4.347 -4.252 1.00 80.94 216 ASP A O 1
ATOM 1631 N N . TRP A 1 217 ? -1.849 5.425 -6.155 1.00 69.50 217 TRP A N 1
ATOM 1632 C CA . TRP A 1 217 ? -0.442 5.368 -6.568 1.00 69.50 217 TRP A CA 1
ATOM 1633 C C . TRP A 1 217 ? 0.455 6.346 -5.802 1.00 69.50 217 TRP A C 1
ATOM 1635 O O . TRP A 1 217 ? 1.663 6.126 -5.704 1.00 69.50 217 TRP A O 1
ATOM 1645 N N . LEU A 1 218 ? -0.121 7.419 -5.261 1.00 66.31 218 LEU A N 1
ATOM 1646 C CA . LEU A 1 218 ? 0.576 8.421 -4.466 1.00 66.31 218 LEU A CA 1
ATOM 1647 C C . LEU A 1 218 ? 0.638 8.000 -2.994 1.00 66.31 218 LEU A C 1
ATOM 1649 O O . LEU A 1 218 ? 1.703 8.072 -2.363 1.00 66.31 218 LEU A O 1
ATOM 1653 N N . ASP A 1 219 ? -0.489 7.523 -2.471 1.00 72.25 219 ASP A N 1
ATOM 1654 C CA . ASP A 1 219 ? -0.673 7.236 -1.052 1.00 72.25 219 ASP A CA 1
ATOM 1655 C C . ASP A 1 219 ? -0.490 5.754 -0.701 1.00 72.25 219 ASP A C 1
ATOM 1657 O O . ASP A 1 219 ? -0.106 5.427 0.425 1.00 72.25 219 ASP A O 1
ATOM 1661 N N . GLY A 1 220 ? -0.597 4.857 -1.678 1.00 79.69 220 GLY A N 1
ATOM 1662 C CA . GLY A 1 220 ? -0.489 3.414 -1.500 1.00 79.69 220 GLY A CA 1
ATOM 1663 C C . GLY A 1 220 ? -1.847 2.785 -1.170 1.00 79.69 220 GLY A C 1
ATOM 1664 O O . GLY A 1 220 ? -2.854 3.115 -1.792 1.00 79.69 220 GLY A O 1
ATOM 1665 N N . PRO A 1 221 ? -1.914 1.833 -0.226 1.00 88.56 221 PRO A N 1
ATOM 1666 C CA . PRO A 1 221 ? -3.181 1.232 0.173 1.00 88.56 221 PRO A CA 1
ATOM 1667 C C . PRO A 1 221 ? -4.164 2.244 0.776 1.00 88.56 221 PRO A C 1
ATOM 1669 O O . PRO A 1 221 ? -3.867 2.868 1.793 1.00 88.56 221 PRO A O 1
ATOM 1672 N N . VAL A 1 222 ? -5.362 2.344 0.202 1.00 90.38 222 VAL A N 1
ATOM 1673 C CA . VAL A 1 222 ? -6.430 3.246 0.662 1.00 90.38 222 VAL A CA 1
ATOM 1674 C C . VAL A 1 222 ? -7.754 2.506 0.829 1.00 90.38 222 VAL A C 1
ATOM 1676 O O . VAL A 1 222 ? -7.984 1.454 0.228 1.00 90.38 222 VAL A O 1
ATOM 1679 N N . LEU A 1 223 ? -8.640 3.056 1.658 1.00 93.81 223 LEU A N 1
ATOM 1680 C CA . LEU A 1 223 ? -10.036 2.625 1.733 1.00 93.81 223 LEU A CA 1
ATOM 1681 C C . LEU A 1 223 ? -10.876 3.497 0.817 1.00 93.81 223 LEU A C 1
ATOM 1683 O O . LEU A 1 223 ? -10.784 4.720 0.889 1.00 93.81 223 LEU A O 1
ATOM 1687 N N . VAL A 1 224 ? -11.737 2.868 0.025 1.00 94.00 224 VAL A N 1
ATOM 1688 C CA . VAL A 1 224 ? -12.715 3.568 -0.810 1.00 94.00 224 VAL A CA 1
ATOM 1689 C C . VAL A 1 224 ? -14.133 3.167 -0.438 1.00 94.00 224 VAL A C 1
ATOM 1691 O O . VAL A 1 224 ? -14.387 2.027 -0.030 1.00 94.00 224 VAL A O 1
ATOM 1694 N N . ASP A 1 225 ? -15.061 4.107 -0.586 1.00 92.88 225 ASP A N 1
ATOM 1695 C CA . ASP A 1 225 ? -16.487 3.839 -0.431 1.00 92.88 225 ASP A CA 1
ATOM 1696 C C . ASP A 1 225 ? -17.096 3.181 -1.687 1.00 92.88 225 ASP A C 1
ATOM 1698 O O . ASP A 1 225 ? -16.421 2.899 -2.680 1.00 92.88 225 ASP A O 1
ATOM 1702 N N . ALA A 1 226 ? -18.408 2.932 -1.665 1.00 89.38 226 ALA A N 1
ATOM 1703 C CA . ALA A 1 226 ? -19.126 2.339 -2.796 1.00 89.38 226 ALA A CA 1
ATOM 1704 C C . ALA A 1 226 ? -19.107 3.191 -4.085 1.00 89.38 226 ALA A C 1
ATOM 1706 O O . ALA A 1 226 ? -19.452 2.679 -5.149 1.00 89.38 226 ALA A O 1
ATOM 1707 N N . ARG A 1 227 ? -18.746 4.478 -4.003 1.00 91.00 227 ARG A N 1
ATOM 1708 C CA . ARG A 1 227 ? -18.591 5.385 -5.151 1.00 91.00 227 ARG A CA 1
ATOM 1709 C C . ARG A 1 227 ? -17.157 5.405 -5.682 1.00 91.00 227 ARG A C 1
ATOM 1711 O O . ARG A 1 227 ? -16.934 5.979 -6.740 1.00 91.00 227 ARG A O 1
ATOM 1718 N N . GLY A 1 228 ? -16.221 4.756 -4.987 1.00 87.25 228 GLY A N 1
ATOM 1719 C CA . GLY A 1 228 ? -14.798 4.781 -5.310 1.00 87.25 228 GLY A CA 1
ATOM 1720 C C . GLY A 1 228 ? -14.058 5.976 -4.712 1.00 87.25 228 GLY A C 1
ATOM 1721 O O . GLY A 1 228 ? -12.899 6.185 -5.053 1.00 87.25 228 GLY A O 1
ATOM 1722 N N . GLU A 1 229 ? -14.694 6.748 -3.826 1.00 89.75 229 GLU A N 1
ATOM 1723 C CA . GLU A 1 229 ? -14.059 7.904 -3.194 1.00 89.75 229 GLU A CA 1
ATOM 1724 C C . GLU A 1 229 ? -13.153 7.446 -2.052 1.00 89.75 229 GLU A C 1
ATOM 1726 O O . GLU A 1 229 ? -13.591 6.720 -1.151 1.00 89.75 229 GLU A O 1
ATOM 1731 N N . ALA A 1 230 ? -11.890 7.875 -2.092 1.00 89.38 230 ALA A N 1
ATOM 1732 C CA . ALA A 1 230 ? -10.907 7.543 -1.074 1.00 89.38 230 ALA A CA 1
ATOM 1733 C C . ALA A 1 230 ? -11.223 8.249 0.249 1.00 89.38 230 ALA A C 1
ATOM 1735 O O . ALA A 1 230 ? -11.528 9.442 0.305 1.00 89.38 230 ALA A O 1
ATOM 1736 N N . VAL A 1 231 ? -11.122 7.500 1.342 1.00 92.25 231 VAL A N 1
ATOM 1737 C CA . VAL A 1 231 ? -11.188 8.046 2.693 1.00 92.25 231 VAL A CA 1
ATOM 1738 C C . VAL A 1 231 ? -9.784 8.454 3.111 1.00 92.25 231 VAL A C 1
ATOM 1740 O O . VAL A 1 231 ? -8.888 7.612 3.162 1.00 92.25 231 VAL A O 1
ATOM 1743 N N . ASP A 1 232 ? -9.614 9.718 3.501 1.00 90.44 232 ASP A N 1
ATOM 1744 C CA . ASP A 1 232 ? -8.380 10.212 4.119 1.00 90.44 232 ASP A CA 1
ATOM 1745 C C . ASP A 1 232 ? -8.246 9.711 5.571 1.00 90.44 232 ASP A C 1
ATOM 1747 O O . ASP A 1 232 ? -8.361 10.442 6.559 1.00 90.44 232 ASP A O 1
ATOM 1751 N N . LEU A 1 233 ? -8.069 8.396 5.699 1.00 90.94 233 LEU A N 1
ATOM 1752 C CA . LEU A 1 233 ? -7.918 7.718 6.978 1.00 90.94 233 LEU A CA 1
ATOM 1753 C C . LEU A 1 233 ? -6.586 8.091 7.645 1.00 90.94 233 LEU A C 1
ATOM 1755 O O . LEU A 1 233 ? -6.519 8.125 8.873 1.00 90.94 233 LEU A O 1
ATOM 1759 N N . ALA A 1 234 ? -5.561 8.416 6.852 1.00 85.81 234 ALA A N 1
ATOM 1760 C CA . ALA A 1 234 ? -4.269 8.872 7.349 1.00 85.81 234 ALA A CA 1
ATOM 1761 C C . ALA A 1 234 ? -4.437 10.126 8.215 1.00 85.81 234 ALA A C 1
ATOM 1763 O O . ALA A 1 234 ? -4.053 10.106 9.381 1.00 85.81 234 ALA A O 1
ATOM 1764 N N . THR A 1 235 ? -5.124 11.160 7.715 1.00 89.38 235 THR A N 1
ATOM 1765 C CA . THR A 1 235 ? -5.389 12.373 8.503 1.00 89.38 235 THR A CA 1
ATOM 1766 C C . THR A 1 235 ? -6.210 12.087 9.762 1.00 89.38 235 THR A C 1
ATOM 1768 O O . THR A 1 235 ? -5.911 12.630 10.827 1.00 89.38 235 THR A O 1
ATOM 1771 N N . LEU A 1 236 ? -7.237 11.230 9.682 1.00 91.69 236 LEU A N 1
ATOM 1772 C CA . LEU A 1 236 ? -8.047 10.872 10.856 1.00 91.69 236 LEU A CA 1
ATOM 1773 C C . LEU A 1 236 ? -7.209 10.197 11.952 1.00 91.69 236 LEU A C 1
ATOM 1775 O O . LEU A 1 236 ? -7.428 10.451 13.136 1.00 91.69 236 LEU A O 1
ATOM 1779 N N . ILE A 1 237 ? -6.254 9.355 11.558 1.00 88.88 237 ILE A N 1
ATOM 1780 C CA . ILE A 1 237 ? -5.362 8.636 12.470 1.00 88.88 237 ILE A CA 1
ATOM 1781 C C . ILE A 1 237 ? -4.287 9.556 13.024 1.00 88.88 237 ILE A C 1
ATOM 1783 O O . ILE A 1 237 ? -4.097 9.563 14.233 1.00 88.88 237 ILE A O 1
ATOM 1787 N N . THR A 1 238 ? -3.645 10.375 12.192 1.00 86.31 238 THR A N 1
ATOM 1788 C CA . THR A 1 238 ? -2.670 11.379 12.638 1.00 86.31 238 THR A CA 1
ATOM 1789 C C . THR A 1 238 ? -3.275 12.298 13.694 1.00 86.31 238 THR A C 1
ATOM 1791 O O . THR A 1 238 ? -2.683 12.484 14.749 1.00 86.31 238 THR A O 1
ATOM 1794 N N . ARG A 1 239 ? -4.506 12.792 13.498 1.00 85.75 239 ARG A N 1
ATOM 1795 C CA . ARG A 1 239 ? -5.197 13.589 14.529 1.00 85.75 239 ARG A CA 1
ATOM 1796 C C . ARG A 1 239 ? -5.463 12.805 15.814 1.00 85.75 239 ARG A C 1
ATOM 1798 O O . ARG A 1 239 ? -5.340 13.350 16.908 1.00 85.75 239 ARG A O 1
ATOM 1805 N N . ALA A 1 240 ? -5.819 11.527 15.704 1.00 85.62 240 ALA A N 1
ATOM 1806 C CA . ALA A 1 240 ? -6.065 10.687 16.872 1.00 85.62 240 ALA A CA 1
ATOM 1807 C C . ALA A 1 240 ? -4.780 10.368 17.658 1.00 85.62 240 ALA A C 1
ATOM 1809 O O . ALA A 1 240 ? -4.821 10.333 18.886 1.00 85.62 240 ALA A O 1
ATOM 1810 N N . VAL A 1 241 ? -3.668 10.132 16.959 1.00 82.56 241 VAL A N 1
ATOM 1811 C CA . VAL A 1 241 ? -2.378 9.713 17.526 1.00 82.56 241 VAL A CA 1
ATOM 1812 C C . VAL A 1 241 ? -1.570 10.916 18.009 1.00 82.56 241 VAL A C 1
ATOM 1814 O O . VAL A 1 241 ? -1.206 10.966 19.180 1.00 82.56 241 VAL A O 1
ATOM 1817 N N . ASP A 1 242 ? -1.345 11.901 17.139 1.00 82.12 242 ASP A N 1
ATOM 1818 C CA . ASP A 1 242 ? -0.408 13.000 17.393 1.00 82.12 242 ASP A CA 1
ATOM 1819 C C . ASP A 1 242 ? -1.067 14.139 18.185 1.00 82.12 242 ASP A C 1
ATOM 1821 O O . ASP A 1 242 ? -0.448 14.735 19.066 1.00 82.12 242 ASP A O 1
ATOM 1825 N N . GLU A 1 243 ? -2.338 14.444 17.897 1.00 83.94 243 GLU A N 1
ATOM 1826 C CA . GLU A 1 243 ? -3.084 15.520 18.575 1.00 83.94 243 GLU A CA 1
ATOM 1827 C C . GLU A 1 243 ? -3.921 15.005 19.760 1.00 83.94 243 GLU A C 1
ATOM 1829 O O . GLU A 1 243 ? -4.503 15.796 20.504 1.00 83.94 243 GLU A O 1
ATOM 1834 N N . GLY A 1 244 ? -4.041 13.681 19.926 1.00 81.06 244 GLY A N 1
ATOM 1835 C CA . GLY A 1 244 ? -4.942 13.061 20.904 1.00 81.06 244 GLY A CA 1
ATOM 1836 C C . GLY A 1 244 ? -6.433 13.311 20.631 1.00 81.06 244 GLY A C 1
ATOM 1837 O O . GLY A 1 244 ? -7.273 13.040 21.493 1.00 81.06 244 GLY A O 1
ATOM 1838 N N . ASN A 1 245 ? -6.782 13.832 19.450 1.00 86.06 245 ASN A N 1
ATOM 1839 C CA . ASN A 1 245 ? -8.140 14.186 19.058 1.00 86.06 245 ASN A CA 1
ATOM 1840 C C . ASN A 1 245 ? -8.749 13.099 18.165 1.00 86.06 245 ASN A C 1
ATOM 1842 O O . ASN A 1 245 ? -8.712 13.173 16.936 1.00 86.06 245 ASN A O 1
ATOM 1846 N N . ASP A 1 246 ? -9.360 12.090 18.785 1.00 88.00 246 ASP A N 1
ATOM 1847 C CA . ASP A 1 246 ? -10.009 10.985 18.071 1.00 88.00 246 ASP A CA 1
ATOM 1848 C C . ASP A 1 246 ? -11.478 11.254 17.692 1.00 88.00 246 ASP A C 1
ATOM 1850 O O . ASP A 1 246 ? -12.116 10.412 17.055 1.00 88.00 246 ASP A O 1
ATOM 1854 N N . THR A 1 247 ? -12.016 12.437 18.009 1.00 90.00 247 THR A N 1
ATOM 1855 C CA . THR A 1 247 ? -13.403 12.822 17.691 1.00 90.00 247 THR A CA 1
ATOM 1856 C C . THR A 1 247 ? -13.729 12.705 16.194 1.00 90.00 247 THR A C 1
ATOM 1858 O O . THR A 1 247 ? -14.765 12.113 15.862 1.00 90.00 247 THR A O 1
ATOM 1861 N N . PRO A 1 248 ? -12.885 13.196 15.257 1.00 92.69 248 PRO A N 1
ATOM 1862 C CA . PRO A 1 248 ? -13.147 13.050 13.825 1.00 92.69 248 PRO A CA 1
ATOM 1863 C C . PRO A 1 248 ? -13.193 11.582 13.389 1.00 92.69 248 PRO A C 1
ATOM 1865 O O . PRO A 1 248 ? -14.081 11.189 12.631 1.00 92.69 248 PRO A O 1
ATOM 1868 N N . LEU A 1 249 ? -12.277 10.761 13.915 1.00 92.50 249 LEU A N 1
ATOM 1869 C CA . LEU A 1 249 ? -12.209 9.335 13.614 1.00 92.50 249 LEU A CA 1
ATOM 1870 C C . LEU A 1 249 ? -13.455 8.600 14.128 1.00 92.50 249 LEU A C 1
ATOM 1872 O O . LEU A 1 249 ? -14.090 7.874 13.366 1.00 92.50 249 LEU A O 1
ATOM 1876 N N . ARG A 1 250 ? -13.867 8.838 15.381 1.00 90.81 250 ARG A N 1
ATOM 1877 C CA . ARG A 1 250 ? -15.091 8.256 15.967 1.00 90.81 250 ARG A CA 1
ATOM 1878 C C . ARG A 1 250 ? -16.351 8.672 15.213 1.00 90.81 250 ARG A C 1
ATOM 1880 O O . ARG A 1 250 ? -17.212 7.838 14.942 1.00 90.81 250 ARG A O 1
ATOM 1887 N N . THR A 1 251 ? -16.437 9.939 14.813 1.00 93.62 251 THR A N 1
ATOM 1888 C CA . THR A 1 251 ? -17.560 10.455 14.015 1.00 93.62 251 THR A CA 1
ATOM 1889 C C . THR A 1 251 ? -17.667 9.725 12.676 1.00 93.62 251 THR A C 1
ATOM 1891 O O . THR A 1 251 ? -18.756 9.318 12.265 1.00 93.62 251 THR A O 1
ATOM 1894 N N . TRP A 1 252 ? -16.535 9.516 12.000 1.00 94.75 252 TRP A N 1
ATOM 1895 C CA . TRP A 1 252 ? -16.500 8.759 10.752 1.00 94.75 252 TRP A CA 1
ATOM 1896 C C . TRP A 1 252 ? -16.849 7.275 10.961 1.00 94.75 252 TRP A C 1
ATOM 1898 O O . TRP A 1 252 ? -17.678 6.745 10.221 1.00 94.75 252 TRP A O 1
ATOM 1908 N N . LEU A 1 253 ? -16.313 6.629 12.004 1.00 93.88 253 LEU A N 1
ATOM 1909 C CA . LEU A 1 253 ? -16.635 5.241 12.368 1.00 93.88 253 LEU A CA 1
ATOM 1910 C C . LEU A 1 253 ? -18.140 5.048 12.614 1.00 93.88 253 LEU A C 1
ATOM 1912 O O . LEU A 1 253 ? -18.750 4.131 12.058 1.00 93.88 253 LEU A O 1
ATOM 1916 N N . ALA A 1 254 ? -18.770 5.963 13.355 1.00 92.50 254 ALA A N 1
ATOM 1917 C CA . ALA A 1 254 ? -20.211 5.947 13.591 1.00 92.50 254 ALA A CA 1
ATOM 1918 C C . ALA A 1 254 ? -21.013 6.090 12.286 1.00 92.50 254 ALA A C 1
ATOM 1920 O O . ALA A 1 254 ? -21.977 5.351 12.068 1.00 92.50 254 ALA A O 1
ATOM 1921 N N . LYS A 1 255 ? -20.584 6.974 11.370 1.00 92.75 255 LYS A N 1
ATOM 1922 C CA . LYS A 1 255 ? -21.210 7.146 10.045 1.00 92.75 255 LYS A CA 1
ATOM 1923 C C . LYS A 1 255 ? -21.197 5.850 9.230 1.00 92.75 255 LYS A C 1
ATOM 1925 O O . LYS A 1 255 ? -22.160 5.571 8.515 1.00 92.75 255 LYS A O 1
ATOM 1930 N N . ILE A 1 256 ? -20.140 5.047 9.351 1.00 93.50 256 ILE A N 1
ATOM 1931 C CA . ILE A 1 256 ? -20.034 3.751 8.667 1.00 93.50 256 ILE A CA 1
ATOM 1932 C C . ILE A 1 256 ? -20.603 2.584 9.481 1.00 93.50 256 ILE A C 1
ATOM 1934 O O . ILE A 1 256 ? -20.620 1.461 8.985 1.00 93.50 256 ILE A O 1
ATOM 1938 N N . GLY A 1 257 ? -21.216 2.846 10.639 1.00 90.81 257 GLY A N 1
ATOM 1939 C CA . GLY A 1 257 ? -21.944 1.855 11.437 1.00 90.81 257 GLY A CA 1
ATOM 1940 C C . GLY A 1 257 ? -21.075 1.057 12.406 1.00 90.81 257 GLY A C 1
ATOM 1941 O O . GLY A 1 257 ? -21.511 0.008 12.872 1.00 90.81 257 GLY A O 1
ATOM 1942 N N . ILE A 1 258 ? -19.869 1.535 12.711 1.00 89.44 258 ILE A N 1
ATOM 1943 C CA . ILE A 1 258 ? -18.986 0.938 13.713 1.00 89.44 258 ILE A CA 1
ATOM 1944 C C . ILE A 1 258 ? -19.210 1.681 15.035 1.00 89.44 258 ILE A C 1
ATOM 1946 O O . ILE A 1 258 ? -18.880 2.866 15.126 1.00 89.44 258 ILE A O 1
ATOM 1950 N N . PRO A 1 259 ? -19.779 1.030 16.064 1.00 80.94 259 PRO A N 1
ATOM 1951 C CA . PRO A 1 259 ? -19.976 1.667 17.356 1.00 80.94 259 PRO A CA 1
ATOM 1952 C C . PRO A 1 259 ? -18.625 1.867 18.048 1.00 80.94 259 PRO A C 1
ATOM 1954 O O . PRO A 1 259 ? -17.854 0.923 18.213 1.00 80.94 259 PRO A O 1
ATOM 1957 N N . THR A 1 260 ? -18.359 3.093 18.488 1.00 75.94 260 THR A N 1
ATOM 1958 C CA . THR A 1 260 ? -17.194 3.441 19.308 1.00 75.94 260 THR A CA 1
ATOM 1959 C C . THR A 1 260 ? -17.679 3.934 20.661 1.00 75.94 260 THR A C 1
ATOM 1961 O O . THR A 1 260 ? -18.589 4.765 20.697 1.00 75.94 260 THR A O 1
ATOM 1964 N N . ARG A 1 261 ? -17.107 3.458 21.772 1.00 69.94 261 ARG A N 1
ATOM 1965 C CA . ARG A 1 261 ? -17.484 3.972 23.101 1.00 69.94 261 ARG A CA 1
ATOM 1966 C C . ARG A 1 261 ? -17.114 5.452 23.237 1.00 69.94 261 ARG A C 1
ATOM 1968 O O . ARG A 1 261 ? -16.168 5.920 22.608 1.00 69.94 261 ARG A O 1
ATOM 1975 N N . GLU A 1 262 ? -17.859 6.191 24.048 1.00 58.09 262 GLU A N 1
ATOM 1976 C CA . GLU A 1 262 ? -17.531 7.584 24.365 1.00 58.09 262 GLU A CA 1
ATOM 1977 C C . GLU A 1 262 ? -16.187 7.655 25.115 1.00 58.09 262 GLU A C 1
ATOM 1979 O O . GLU A 1 262 ? -15.839 6.699 25.825 1.00 58.09 262 GLU A O 1
ATOM 1984 N N . PRO A 1 263 ? -15.386 8.729 24.961 1.00 51.06 263 PRO A N 1
ATOM 1985 C CA . PRO A 1 263 ? -14.159 8.868 25.725 1.00 51.06 263 PRO A CA 1
ATOM 1986 C C . PRO A 1 263 ? -14.503 8.900 27.213 1.00 51.06 263 PRO A C 1
ATOM 1988 O O . PRO A 1 263 ? -15.195 9.797 27.680 1.00 51.06 263 PRO A O 1
ATOM 1991 N N . VAL A 1 264 ? -13.984 7.944 27.978 1.00 46.19 264 VAL A N 1
ATOM 1992 C CA . VAL A 1 264 ? -13.888 8.126 29.426 1.00 46.19 264 VAL A CA 1
ATOM 1993 C C . VAL A 1 264 ? -12.770 9.145 29.623 1.00 46.19 264 VAL A C 1
ATOM 1995 O O . VAL A 1 264 ? -11.617 8.856 29.284 1.00 46.19 264 VAL A O 1
ATOM 1998 N N . HIS A 1 265 ? -13.104 10.351 30.090 1.00 46.56 265 HIS A N 1
ATOM 1999 C CA . HIS A 1 265 ? -12.086 11.309 30.518 1.00 46.56 265 HIS A CA 1
ATOM 2000 C C . HIS A 1 265 ? -11.180 10.643 31.569 1.00 46.56 265 HIS A C 1
ATOM 2002 O O . HIS A 1 265 ? -11.649 9.765 32.299 1.00 46.56 265 HIS A O 1
ATOM 2008 N N . PRO A 1 266 ? -9.900 11.040 31.693 1.00 47.28 266 PRO A N 1
ATOM 2009 C CA . PRO A 1 266 ? -9.011 10.520 32.741 1.00 47.28 266 PRO A CA 1
ATOM 2010 C C . PRO A 1 266 ? -9.603 10.645 34.162 1.00 47.28 266 PRO A C 1
ATOM 2012 O O . PRO A 1 2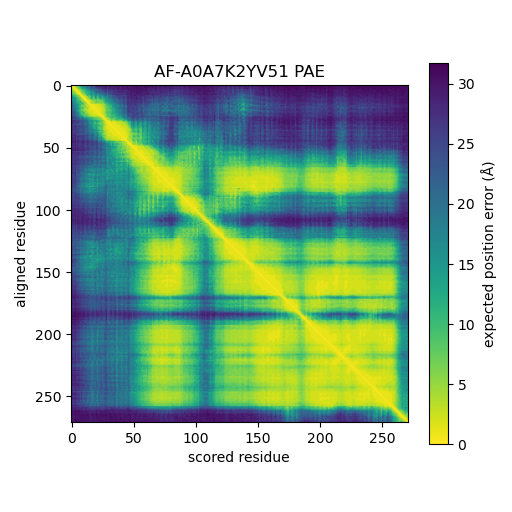66 ? -9.204 9.909 35.061 1.00 47.28 266 PRO A O 1
ATOM 2015 N N . ASP A 1 267 ? -10.617 11.496 34.325 1.00 52.16 267 ASP A N 1
ATOM 2016 C CA . ASP A 1 267 ? -11.308 11.802 35.574 1.00 52.16 267 ASP A CA 1
ATOM 2017 C C . ASP A 1 267 ? -12.567 10.931 35.800 1.00 52.16 267 ASP A C 1
ATOM 2019 O O . ASP A 1 267 ? -13.279 11.097 36.787 1.00 52.16 267 ASP A O 1
ATOM 2023 N N . GLY A 1 268 ? -12.874 9.998 34.889 1.00 36.06 268 GLY A N 1
ATOM 2024 C CA . GLY A 1 268 ? -13.986 9.049 35.022 1.00 36.06 268 GLY A CA 1
ATOM 2025 C C . GLY A 1 268 ? -15.379 9.599 34.691 1.00 36.06 268 GLY A C 1
ATOM 2026 O O . GLY A 1 268 ? -16.355 8.862 34.824 1.00 36.06 268 GLY A O 1
ATOM 2027 N N . SER A 1 269 ? -15.499 10.849 34.234 1.00 37.88 269 SER A N 1
ATOM 2028 C CA . SER A 1 269 ? -16.774 11.380 33.732 1.00 37.88 269 SER A CA 1
ATOM 2029 C C . SER A 1 269 ? -17.028 10.921 32.295 1.00 37.88 269 SER A C 1
ATOM 2031 O O . SER A 1 269 ? -16.140 11.023 31.443 1.00 37.88 269 SER A O 1
ATOM 2033 N N . ALA A 1 270 ? -18.248 10.445 32.033 1.00 36.16 270 ALA A N 1
ATOM 2034 C CA . ALA A 1 270 ? -18.809 10.426 30.683 1.00 36.16 270 ALA A CA 1
ATOM 2035 C C . ALA A 1 270 ? -19.103 11.869 30.233 1.00 36.16 270 ALA A C 1
ATOM 2037 O O . ALA A 1 270 ? -19.294 12.742 31.091 1.00 36.16 270 ALA A O 1
ATOM 2038 N N . ALA A 1 271 ? -19.062 12.106 28.921 1.00 46.22 271 ALA A N 1
ATOM 2039 C CA . ALA A 1 271 ? -19.435 13.382 28.312 1.00 46.22 271 ALA A CA 1
ATOM 2040 C C . ALA A 1 271 ? -20.952 13.622 28.388 1.00 46.22 271 ALA A C 1
ATOM 2042 O O . ALA A 1 271 ? -21.712 12.628 28.447 1.00 46.22 271 ALA A O 1
#

Radius of gyration: 23.33 Å; Cα contacts (8 Å, |Δi|>4): 276; chains: 1; bounding box: 51×65×67 Å

Sequence (271 aa):
RSLGPVPLRPARRVSRAFARQLLGLCVGHAELMEREIAVGAAALAIPLEPELRATAHEQVGLAYAGWDRLLTRLAAPAWTLGRQPDALMAGVVCALTELSRRDRLADAFGARLAERPASDLLADPVVMDAEVSRLAAGIFADGPTPEPVAWADYPEAVIEPVWRARARAFAASVDHALAVLRREGRADDHREAADHLFAVVACAALDTGRMRPAVDWLDGPVLVDARGEAVDLATLITRAVDEGNDTPLRTWLAKIGIPTREPVHPDGSAA